Protein AF-A0A7S2YN02-F1 (afdb_monomer_lite)

Foldseek 3Di:
DQLCPDDFPSSDQWDWDWDADLLRDIDIDIDGVDDPQADFDKDKDDDPVGIDIDGAAQPDDDWDDDPVDTGHPGTGHRDPCVRCVVVVVVQVVQVVVCVVVVHDGPADLVNVVVVVLSVVQRRVCVVVVDHGDSVVQLCQWDAPDSVRIGGDDDDPPDDPPRPPPDDSCVVDDDDSVRSVVPDDRDDPCVVVPPPDD

pLDDT: mean 79.06, std 20.93, range [32.62, 98.25]

Structure (mmCIF, N/CA/C/O backbone):
data_AF-A0A7S2YN02-F1
#
_entry.id   AF-A0A7S2YN02-F1
#
loop_
_atom_site.group_PDB
_atom_site.id
_atom_site.type_symbol
_atom_site.label_atom_id
_atom_site.label_alt_id
_atom_site.label_comp_id
_atom_site.label_asym_id
_atom_site.label_entity_id
_atom_site.label_seq_id
_atom_site.pdbx_PDB_ins_code
_atom_site.Cartn_x
_atom_site.Cartn_y
_atom_site.Cartn_z
_atom_site.occupancy
_atom_site.B_iso_or_equiv
_atom_site.auth_seq_id
_atom_site.auth_comp_id
_atom_site.auth_asym_id
_atom_site.auth_atom_id
_atom_site.pdbx_PDB_model_num
ATOM 1 N N . LYS A 1 1 ? 9.484 -22.122 2.224 1.00 57.44 1 LYS A N 1
ATOM 2 C CA . LYS A 1 1 ? 9.029 -22.704 3.514 1.00 57.44 1 LYS A CA 1
ATOM 3 C C . LYS A 1 1 ? 7.512 -22.818 3.435 1.00 57.44 1 LYS A C 1
ATOM 5 O O . LYS A 1 1 ? 6.925 -21.919 2.855 1.00 57.44 1 LYS A O 1
ATOM 10 N N . SER A 1 2 ? 6.902 -23.905 3.916 1.00 73.88 2 SER A N 1
ATOM 11 C CA . SER A 1 2 ? 5.434 -24.010 3.929 1.00 73.88 2 SER A CA 1
ATOM 12 C C . SER A 1 2 ? 4.860 -22.977 4.900 1.00 73.88 2 SER A C 1
ATOM 14 O O . SER A 1 2 ? 5.340 -22.896 6.030 1.00 73.88 2 SER A O 1
ATOM 16 N N . ILE A 1 3 ? 3.877 -22.191 4.458 1.00 78.00 3 ILE A N 1
ATOM 17 C CA . ILE A 1 3 ? 3.197 -21.177 5.283 1.00 78.00 3 ILE A CA 1
ATOM 18 C C . ILE A 1 3 ? 2.190 -21.792 6.268 1.00 78.00 3 ILE A C 1
ATOM 20 O O . ILE A 1 3 ? 1.760 -21.135 7.207 1.00 78.00 3 ILE A O 1
ATOM 24 N N . ALA A 1 4 ? 1.861 -23.078 6.098 1.00 74.56 4 ALA A N 1
ATOM 25 C CA . ALA A 1 4 ? 0.823 -23.773 6.859 1.00 74.56 4 ALA A CA 1
ATOM 26 C C . ALA A 1 4 ? 1.107 -23.917 8.369 1.00 74.56 4 ALA A C 1
ATOM 28 O O . ALA A 1 4 ? 0.231 -24.355 9.106 1.00 74.56 4 ALA A O 1
ATOM 29 N N . GLY A 1 5 ? 2.325 -23.605 8.824 1.00 81.25 5 GLY A N 1
ATOM 30 C CA . GLY A 1 5 ? 2.717 -23.683 10.234 1.00 81.25 5 GLY A CA 1
ATOM 31 C C . GLY A 1 5 ? 2.678 -22.353 10.989 1.00 81.25 5 GLY A C 1
ATOM 32 O O . GLY A 1 5 ? 3.039 -22.342 12.162 1.00 81.25 5 GLY A O 1
ATOM 33 N N . PHE A 1 6 ? 2.313 -21.247 10.336 1.00 83.88 6 PHE A N 1
ATOM 34 C CA . PHE A 1 6 ? 2.219 -19.940 10.988 1.00 83.88 6 PHE A CA 1
ATOM 35 C C . PHE A 1 6 ? 0.826 -19.712 11.592 1.00 83.88 6 PHE A C 1
ATOM 37 O O . PHE A 1 6 ? -0.167 -20.277 11.135 1.00 83.88 6 PHE A O 1
ATOM 44 N N . GLU A 1 7 ? 0.763 -18.889 12.636 1.00 83.75 7 GLU A N 1
ATOM 45 C CA . GLU A 1 7 ? -0.481 -18.489 13.300 1.00 83.75 7 GLU A CA 1
ATOM 46 C C . GLU A 1 7 ? -0.948 -17.109 12.815 1.00 83.75 7 GLU A C 1
ATOM 48 O O . GLU A 1 7 ? -0.186 -16.361 12.202 1.00 83.75 7 GLU A O 1
ATOM 53 N N . GLY A 1 8 ? -2.212 -16.774 13.088 1.00 82.81 8 GLY A N 1
ATOM 54 C CA . GLY A 1 8 ? -2.791 -15.473 12.736 1.00 82.81 8 GLY A CA 1
ATOM 55 C C . GLY A 1 8 ? -2.735 -15.171 11.237 1.00 82.81 8 GLY A C 1
ATOM 56 O O . GLY A 1 8 ? -2.912 -16.066 10.402 1.00 82.81 8 GLY A O 1
ATOM 57 N N . SER A 1 9 ? -2.474 -13.909 10.907 1.00 83.31 9 SER A N 1
ATOM 58 C CA . SER A 1 9 ? -2.362 -13.399 9.539 1.00 83.31 9 SER A CA 1
ATOM 59 C C . SER A 1 9 ? -1.134 -13.915 8.778 1.00 83.31 9 SER A C 1
ATOM 61 O O . SER A 1 9 ? -1.140 -13.956 7.548 1.00 83.31 9 SER A O 1
ATOM 63 N N . GLU A 1 10 ? -0.095 -14.386 9.473 1.00 84.69 10 GLU A N 1
ATOM 64 C CA . GLU A 1 10 ? 1.152 -14.863 8.855 1.00 84.69 10 GLU A CA 1
ATOM 65 C C . GLU A 1 10 ? 0.983 -16.160 8.048 1.00 84.69 10 GLU A C 1
ATOM 67 O O . GLU A 1 10 ? 1.839 -16.509 7.232 1.00 84.69 10 GLU A O 1
ATOM 72 N N . LYS A 1 11 ? -0.130 -16.879 8.235 1.00 87.31 11 LYS A N 1
ATOM 73 C CA . LYS A 1 11 ? -0.446 -18.100 7.477 1.00 87.31 11 LYS A CA 1
ATOM 74 C C . LYS A 1 11 ? -0.949 -17.836 6.055 1.00 87.31 11 LYS A C 1
ATOM 76 O O . LYS A 1 11 ? -1.073 -18.787 5.284 1.00 87.31 11 LYS A O 1
ATOM 81 N N . TYR A 1 12 ? -1.266 -16.586 5.716 1.00 89.75 12 TYR A N 1
ATOM 82 C CA . TYR A 1 12 ? -1.751 -16.200 4.394 1.00 89.75 12 TYR A CA 1
ATOM 83 C C . TYR A 1 12 ? -0.593 -15.672 3.531 1.00 89.75 12 TYR A C 1
ATOM 85 O O . TYR A 1 12 ? 0.147 -14.765 3.925 1.00 89.75 12 TYR A O 1
ATOM 93 N N . ASP A 1 13 ? -0.432 -16.239 2.334 1.00 93.00 13 ASP A N 1
ATOM 94 C CA . ASP A 1 13 ? 0.470 -15.708 1.303 1.00 93.00 13 ASP A CA 1
ATOM 95 C C . ASP A 1 13 ? -0.231 -14.759 0.330 1.00 93.00 13 ASP A C 1
ATOM 97 O O . ASP A 1 13 ? 0.440 -13.989 -0.352 1.00 93.00 13 ASP A O 1
ATOM 101 N N . THR A 1 14 ? -1.559 -14.806 0.292 1.00 94.00 14 THR A N 1
ATOM 102 C CA . THR A 1 14 ? -2.412 -14.063 -0.625 1.00 94.00 14 THR A CA 1
ATOM 103 C C . THR A 1 14 ? -3.649 -13.623 0.141 1.00 94.00 14 THR A C 1
ATOM 105 O O . THR A 1 14 ? -4.240 -14.424 0.872 1.00 94.00 14 THR A O 1
ATOM 108 N N . ALA A 1 15 ? -4.036 -12.360 -0.001 1.00 94.69 15 ALA A N 1
ATOM 109 C CA . ALA A 1 15 ? -5.204 -11.815 0.670 1.00 94.69 15 ALA A CA 1
ATOM 110 C C . ALA A 1 15 ? -5.902 -10.766 -0.192 1.00 94.69 15 ALA A C 1
ATOM 112 O O . ALA A 1 15 ? -5.280 -10.040 -0.965 1.00 94.69 15 ALA A O 1
ATOM 113 N N . SER A 1 16 ? -7.213 -10.672 -0.001 1.00 96.44 16 SER A N 1
ATOM 114 C CA . SER A 1 16 ? -8.062 -9.670 -0.626 1.00 96.44 16 SER A CA 1
ATOM 115 C C . SER A 1 16 ? -8.845 -8.951 0.465 1.00 96.44 16 SER A C 1
ATOM 117 O O . SER A 1 16 ? -9.590 -9.583 1.215 1.00 96.44 16 SER A O 1
ATOM 119 N N . CYS A 1 17 ? -8.681 -7.637 0.555 1.00 96.25 17 CYS A N 1
ATOM 120 C CA . CYS A 1 17 ? -9.291 -6.802 1.581 1.00 96.25 17 CYS A CA 1
ATOM 121 C C . CYS A 1 17 ? -10.236 -5.794 0.934 1.00 96.25 17 CYS A C 1
ATOM 123 O O . CYS A 1 17 ? -9.824 -5.017 0.075 1.00 96.25 17 CYS A O 1
ATOM 125 N N . LEU A 1 18 ? -11.488 -5.775 1.390 1.00 97.19 18 LEU A N 1
ATOM 126 C CA . LEU A 1 18 ? -12.490 -4.803 0.969 1.00 97.19 18 LEU A CA 1
ATOM 127 C C . LEU A 1 18 ? -12.786 -3.848 2.127 1.00 97.19 18 LEU A C 1
ATOM 129 O O . LEU A 1 18 ? -13.181 -4.282 3.209 1.00 97.19 18 LEU A O 1
ATOM 133 N N . VAL A 1 19 ? -12.612 -2.551 1.897 1.00 95.00 19 VAL A N 1
ATOM 134 C CA . VAL A 1 19 ? -12.876 -1.489 2.874 1.00 95.00 19 VAL A CA 1
ATOM 135 C C . VAL A 1 19 ? -14.027 -0.636 2.365 1.00 95.00 19 VAL A C 1
ATOM 137 O O . VAL A 1 19 ? -14.011 -0.179 1.223 1.00 95.00 19 VAL A O 1
ATOM 140 N N . ARG A 1 20 ? -15.027 -0.403 3.218 1.00 90.88 20 ARG A N 1
ATOM 141 C CA . ARG A 1 20 ? -16.160 0.480 2.928 1.00 90.88 20 ARG A CA 1
ATOM 142 C C . ARG A 1 20 ? -16.042 1.735 3.783 1.00 90.88 20 ARG A C 1
ATOM 144 O O . ARG A 1 20 ? -16.052 1.649 5.008 1.00 90.88 20 ARG A O 1
ATOM 151 N N . TYR A 1 21 ? -15.956 2.881 3.127 1.00 86.44 21 TYR A N 1
ATOM 152 C CA . TYR A 1 21 ? -15.895 4.181 3.777 1.00 86.44 21 TYR A CA 1
ATOM 153 C C . TYR A 1 21 ? -17.300 4.722 4.071 1.00 86.44 21 TYR A C 1
ATOM 155 O O . TYR A 1 21 ? -18.285 4.278 3.463 1.00 86.44 21 TYR A O 1
ATOM 163 N N . PRO A 1 22 ? -17.416 5.684 5.003 1.00 78.62 22 PRO A N 1
ATOM 164 C CA . PRO A 1 22 ? -18.711 6.187 5.445 1.00 78.62 22 PRO A CA 1
ATOM 165 C C . PRO A 1 22 ? -19.558 6.892 4.373 1.00 78.62 22 PRO A C 1
ATOM 167 O O . PRO A 1 22 ? -20.785 6.816 4.400 1.00 78.62 22 PRO A O 1
ATOM 170 N N . ASP A 1 23 ? -18.915 7.497 3.379 1.00 77.62 23 ASP A N 1
ATOM 171 C CA . ASP A 1 23 ? -19.548 8.146 2.225 1.00 77.62 23 ASP A CA 1
ATOM 172 C C . ASP A 1 23 ? -19.982 7.161 1.120 1.00 77.62 23 ASP A C 1
ATOM 174 O O . ASP A 1 23 ? -20.565 7.560 0.110 1.00 77.62 23 ASP A O 1
ATOM 178 N N . GLY A 1 24 ? -19.739 5.862 1.315 1.00 80.19 24 GLY A N 1
ATOM 179 C CA . GLY A 1 24 ? -20.017 4.817 0.336 1.00 80.19 24 GLY A CA 1
ATOM 180 C C . GLY A 1 24 ? -18.868 4.544 -0.635 1.00 80.19 24 GLY A C 1
ATOM 181 O O . GLY A 1 24 ? -19.005 3.623 -1.447 1.00 80.19 24 GLY A O 1
ATOM 182 N N . LEU A 1 25 ? -17.741 5.263 -0.539 1.00 88.69 25 LEU A N 1
ATOM 183 C CA . LEU A 1 25 ? -16.514 4.896 -1.241 1.00 88.69 25 LEU A CA 1
ATOM 184 C C . LEU A 1 25 ? -16.096 3.482 -0.817 1.00 88.69 25 LEU A C 1
ATOM 186 O O . LEU A 1 25 ? -16.250 3.070 0.334 1.00 88.69 25 LEU A O 1
ATOM 190 N N . THR A 1 26 ? -15.583 2.712 -1.767 1.00 93.44 26 THR A N 1
ATOM 191 C CA . THR A 1 26 ? -15.080 1.363 -1.517 1.00 93.44 26 THR A CA 1
ATOM 192 C C . THR A 1 26 ? -13.651 1.277 -2.025 1.00 93.44 26 THR A C 1
ATOM 194 O O . THR A 1 26 ? -13.386 1.674 -3.156 1.00 93.44 26 THR A O 1
ATOM 197 N N . ALA A 1 27 ? -12.748 0.755 -1.199 1.00 96.12 27 ALA A N 1
ATOM 198 C CA . ALA A 1 27 ? -11.386 0.427 -1.598 1.00 96.12 27 ALA A CA 1
ATOM 199 C C . ALA A 1 27 ? -11.194 -1.087 -1.573 1.00 96.12 27 ALA A C 1
ATOM 201 O O . ALA A 1 27 ? -11.668 -1.769 -0.662 1.00 96.12 27 ALA A O 1
ATOM 202 N N . MET A 1 28 ? -10.489 -1.598 -2.576 1.00 97.38 28 MET A N 1
ATOM 203 C CA . MET A 1 28 ? -10.108 -2.998 -2.682 1.00 97.38 28 MET A CA 1
ATOM 204 C C . MET A 1 28 ? -8.589 -3.082 -2.715 1.00 97.38 28 MET A C 1
ATOM 206 O O . MET A 1 28 ? -7.943 -2.353 -3.466 1.00 97.38 28 MET A O 1
ATOM 210 N N . ILE A 1 29 ? -8.032 -3.973 -1.905 1.00 97.62 29 ILE A N 1
ATOM 211 C CA . ILE A 1 29 ? -6.599 -4.243 -1.852 1.00 97.62 29 ILE A CA 1
ATOM 212 C C . ILE A 1 29 ? -6.409 -5.733 -2.119 1.00 97.62 29 ILE A C 1
ATOM 214 O O . ILE A 1 29 ? -7.007 -6.564 -1.437 1.00 97.62 29 ILE A O 1
ATOM 218 N N . ASP A 1 30 ? -5.575 -6.059 -3.098 1.00 96.81 30 ASP A N 1
ATOM 219 C CA . ASP A 1 30 ? -5.092 -7.414 -3.356 1.00 96.81 30 ASP A CA 1
ATOM 220 C C . ASP A 1 30 ? -3.596 -7.443 -3.048 1.00 96.81 30 ASP A C 1
ATOM 222 O O . ASP A 1 30 ? -2.842 -6.575 -3.498 1.00 96.81 30 ASP A O 1
ATOM 226 N N . VAL A 1 31 ? -3.179 -8.402 -2.230 1.00 95.12 31 VAL A N 1
ATOM 227 C CA . VAL A 1 31 ? -1.777 -8.612 -1.889 1.00 95.12 31 VAL A CA 1
ATOM 228 C C . VAL A 1 31 ? -1.400 -10.062 -2.109 1.00 95.12 31 VAL A C 1
ATOM 230 O O . VAL A 1 31 ? -2.112 -10.983 -1.709 1.00 95.12 31 VAL A O 1
ATOM 233 N N . SER A 1 32 ? -0.208 -10.261 -2.665 1.00 94.94 32 SER A N 1
ATOM 234 C CA . SER A 1 32 ? 0.441 -11.563 -2.725 1.00 94.94 32 SER A CA 1
ATOM 235 C C . SER A 1 32 ? 1.907 -11.439 -2.333 1.00 94.94 32 SER A C 1
ATOM 237 O O . SER A 1 32 ? 2.615 -10.530 -2.769 1.00 94.94 32 SER A O 1
ATOM 239 N N . ARG A 1 33 ? 2.385 -12.378 -1.515 1.00 92.12 33 ARG A N 1
ATOM 240 C CA . ARG A 1 33 ? 3.790 -12.464 -1.094 1.00 92.12 33 ARG A CA 1
ATOM 241 C C . ARG A 1 33 ? 4.720 -12.893 -2.227 1.00 92.12 33 ARG A C 1
ATOM 243 O O . ARG A 1 33 ? 5.934 -12.757 -2.082 1.00 92.12 33 ARG A O 1
ATOM 250 N N . GLN A 1 34 ? 4.189 -13.434 -3.325 1.00 91.88 34 GLN A N 1
ATOM 251 C CA . GLN A 1 34 ? 4.991 -13.913 -4.443 1.00 91.88 34 GLN A CA 1
ATOM 252 C C . GLN A 1 34 ? 4.427 -13.435 -5.781 1.00 91.88 34 GLN A C 1
ATOM 254 O O . GLN A 1 34 ? 3.324 -13.790 -6.175 1.00 91.88 34 GLN A O 1
ATOM 259 N N . SER A 1 35 ? 5.264 -12.726 -6.533 1.00 93.88 35 SER A N 1
ATOM 260 C CA . SER A 1 35 ? 5.048 -12.426 -7.946 1.00 93.88 35 SER A CA 1
ATOM 261 C C . SER A 1 35 ? 6.184 -13.031 -8.764 1.00 93.88 35 SER A C 1
ATOM 263 O O . SER A 1 35 ? 7.356 -12.930 -8.398 1.00 93.88 35 SER A O 1
ATOM 265 N N . SER A 1 36 ? 5.852 -13.688 -9.877 1.00 94.81 36 SER A N 1
ATOM 266 C CA . SER A 1 36 ? 6.840 -14.339 -10.747 1.00 94.81 36 SER A CA 1
ATOM 267 C C . SER A 1 36 ? 7.578 -13.371 -11.675 1.00 94.81 36 SER A C 1
ATOM 269 O O . SER A 1 36 ? 8.430 -13.811 -12.443 1.00 94.81 36 SER A O 1
ATOM 271 N N . PHE A 1 37 ? 7.220 -12.087 -11.657 1.00 93.38 37 PHE A N 1
ATOM 272 C CA . PHE A 1 37 ? 7.696 -11.085 -12.611 1.00 93.38 37 PHE A CA 1
ATOM 273 C C . PHE A 1 37 ? 8.206 -9.803 -11.933 1.00 93.38 37 PHE A C 1
ATOM 275 O O . PHE A 1 37 ? 8.274 -8.768 -12.577 1.00 93.38 37 PHE A O 1
ATOM 282 N N . GLY A 1 38 ? 8.568 -9.854 -10.649 1.00 94.62 38 GLY A N 1
ATOM 283 C CA . GLY A 1 38 ? 9.025 -8.683 -9.886 1.00 94.62 38 GLY A CA 1
ATOM 284 C C . GLY A 1 38 ? 7.905 -8.026 -9.076 1.00 94.62 38 GLY A C 1
ATOM 285 O O . GLY A 1 38 ? 6.845 -8.620 -8.879 1.00 94.62 38 GLY A O 1
ATOM 286 N N . TYR A 1 39 ? 8.139 -6.818 -8.563 1.00 95.94 39 TYR A N 1
ATOM 287 C CA . TYR A 1 39 ? 7.138 -6.095 -7.776 1.00 95.94 39 TYR A CA 1
ATOM 288 C C . TYR A 1 39 ? 5.931 -5.724 -8.644 1.00 95.94 39 TYR A C 1
ATOM 290 O O . TYR A 1 39 ? 6.085 -5.014 -9.635 1.00 95.94 39 TYR A O 1
ATOM 298 N N . ASP A 1 40 ? 4.740 -6.175 -8.235 1.00 96.75 40 ASP A N 1
ATOM 299 C CA . ASP A 1 40 ? 3.462 -5.723 -8.789 1.00 96.75 40 ASP A CA 1
ATOM 300 C C . ASP A 1 40 ? 2.804 -4.740 -7.814 1.00 96.75 40 ASP A C 1
ATOM 302 O O . ASP A 1 40 ? 2.351 -5.121 -6.736 1.00 96.75 40 ASP A O 1
ATOM 306 N N . GLN A 1 41 ? 2.838 -3.456 -8.154 1.00 96.38 41 GLN A N 1
ATOM 307 C CA . GLN A 1 41 ? 2.372 -2.344 -7.333 1.00 96.38 41 GLN A CA 1
ATOM 308 C C . GLN A 1 41 ? 1.664 -1.339 -8.220 1.00 96.38 41 GLN A C 1
ATOM 310 O O . GLN A 1 41 ? 2.269 -0.416 -8.767 1.00 96.38 41 GLN A O 1
ATOM 315 N N . ARG A 1 42 ? 0.361 -1.544 -8.344 1.00 97.25 42 ARG A N 1
ATOM 316 C CA . ARG A 1 42 ? -0.530 -0.718 -9.145 1.00 97.25 42 ARG A CA 1
ATOM 317 C C . ARG A 1 42 ? -1.596 -0.132 -8.242 1.00 97.25 42 ARG A C 1
ATOM 319 O O . ARG A 1 42 ? -1.984 -0.747 -7.251 1.00 97.25 42 ARG A O 1
ATOM 326 N N . ALA A 1 43 ? -2.064 1.052 -8.593 1.00 97.44 43 ALA A N 1
ATOM 327 C CA . ALA A 1 43 ? -3.181 1.688 -7.921 1.00 97.44 43 ALA A CA 1
ATOM 328 C C . ALA A 1 43 ? -4.093 2.317 -8.965 1.00 97.44 43 ALA A C 1
ATOM 330 O O . ALA A 1 43 ? -3.623 2.829 -9.980 1.00 97.44 43 ALA A O 1
ATOM 331 N N . GLU A 1 44 ? -5.391 2.305 -8.700 1.00 97.88 44 GLU A N 1
ATOM 332 C CA . GLU A 1 44 ? -6.375 3.008 -9.509 1.00 97.88 44 GLU A CA 1
ATOM 333 C C . GLU A 1 44 ? -7.407 3.684 -8.614 1.00 97.88 44 GLU A C 1
ATOM 335 O O . GLU A 1 44 ? -7.746 3.192 -7.538 1.00 97.88 44 GLU A O 1
ATOM 340 N N . VAL A 1 45 ? -7.895 4.837 -9.062 1.00 97.62 45 VAL A N 1
ATOM 341 C CA . VAL A 1 45 ? -8.985 5.562 -8.415 1.00 97.62 45 VAL A CA 1
ATOM 342 C C . VAL A 1 45 ? -9.972 5.969 -9.495 1.00 97.62 45 VAL A C 1
ATOM 344 O O . VAL A 1 45 ? -9.639 6.733 -10.404 1.00 97.62 45 VAL A O 1
ATOM 347 N N . LEU A 1 46 ? -11.193 5.455 -9.382 1.00 97.19 46 LEU A N 1
ATOM 348 C CA . LEU A 1 46 ? -12.319 5.812 -10.234 1.00 97.19 46 LEU A CA 1
ATOM 349 C C . LEU A 1 46 ? -13.172 6.876 -9.536 1.00 97.19 46 LEU A C 1
ATOM 351 O O . LEU A 1 46 ? -13.667 6.660 -8.432 1.00 97.19 46 LEU A O 1
ATOM 355 N N . GLY A 1 47 ? -13.362 8.010 -10.202 1.00 94.25 47 GLY A N 1
ATOM 356 C CA . GLY A 1 47 ? -14.245 9.092 -9.777 1.00 94.25 47 GLY A CA 1
ATOM 357 C C . GLY A 1 47 ? -15.401 9.312 -10.753 1.00 94.25 47 GLY A C 1
ATOM 358 O O . GLY A 1 47 ? -15.533 8.642 -11.775 1.00 94.25 47 GLY A O 1
ATOM 359 N N . THR A 1 48 ? -16.245 10.299 -10.457 1.00 94.50 48 THR A N 1
ATOM 360 C CA . THR A 1 48 ? -17.413 10.644 -11.289 1.00 94.50 48 THR A CA 1
ATOM 361 C C . THR A 1 48 ? -17.050 11.268 -12.636 1.00 94.50 48 THR A C 1
ATOM 363 O O . THR A 1 48 ? -17.861 11.242 -13.556 1.00 94.50 48 THR A O 1
ATOM 366 N N . GLU A 1 49 ? -15.850 11.838 -12.755 1.00 96.50 49 GLU A N 1
ATOM 367 C CA . GLU A 1 49 ? -15.390 12.564 -13.948 1.00 96.50 49 GLU A CA 1
ATOM 368 C C . GLU A 1 49 ? -14.277 11.834 -14.713 1.00 96.50 49 GLU A C 1
ATOM 370 O O . GLU A 1 49 ? -13.847 12.288 -15.772 1.00 96.50 49 GLU A O 1
ATOM 375 N N . GLY A 1 50 ? -13.801 10.698 -14.203 1.00 96.00 50 GLY A N 1
ATOM 376 C CA . GLY A 1 50 ? -12.716 9.958 -14.830 1.00 96.00 50 GLY A CA 1
ATOM 377 C C . GLY A 1 50 ? -12.017 9.002 -13.879 1.00 96.00 50 GLY A C 1
ATOM 378 O O . GLY A 1 50 ? -12.493 8.721 -12.782 1.00 96.00 50 GLY A O 1
ATOM 379 N N . MET A 1 51 ? -10.870 8.500 -14.323 1.00 97.81 51 MET A N 1
ATOM 380 C CA . MET A 1 51 ? -10.064 7.526 -13.598 1.00 97.81 51 MET A CA 1
ATOM 381 C C . MET A 1 51 ? -8.586 7.884 -13.723 1.00 97.81 51 MET A C 1
ATOM 383 O O . MET A 1 51 ? -8.133 8.279 -14.799 1.00 97.81 51 MET A O 1
ATOM 387 N N . ILE A 1 52 ? -7.840 7.700 -12.638 1.00 98.00 52 ILE A N 1
ATOM 388 C CA . ILE A 1 52 ? -6.376 7.701 -12.637 1.00 98.00 52 ILE A CA 1
ATOM 389 C C . ILE A 1 52 ? -5.882 6.302 -12.285 1.00 98.00 52 ILE A C 1
ATOM 391 O O . ILE A 1 52 ? -6.483 5.625 -11.454 1.00 98.00 52 ILE A O 1
ATOM 395 N N . GLN A 1 53 ? -4.794 5.877 -12.921 1.00 97.88 53 GLN A N 1
ATOM 396 C CA . GLN A 1 53 ? -4.119 4.622 -12.611 1.00 97.88 53 GLN A CA 1
ATOM 397 C C . GLN A 1 53 ? -2.603 4.791 -12.693 1.00 97.88 53 GLN A C 1
ATOM 399 O O . GLN A 1 53 ? -2.103 5.582 -13.498 1.00 97.88 53 GLN A O 1
ATOM 404 N N . THR A 1 54 ? -1.882 4.026 -11.883 1.00 97.25 54 THR A N 1
ATOM 405 C CA . THR A 1 54 ? -0.425 3.902 -11.924 1.00 97.25 54 THR A CA 1
ATOM 406 C C . THR A 1 54 ? -0.039 2.467 -12.264 1.00 97.25 54 THR A C 1
ATOM 408 O O . THR A 1 54 ? -0.630 1.510 -11.765 1.00 97.25 54 THR A O 1
ATOM 411 N N . ASP A 1 55 ? 0.951 2.328 -13.145 1.00 96.38 55 ASP A N 1
ATOM 412 C CA . ASP A 1 55 ? 1.521 1.038 -13.534 1.00 96.38 55 ASP A CA 1
ATOM 413 C C . ASP A 1 55 ? 2.847 0.792 -12.791 1.00 96.38 55 ASP A C 1
ATOM 415 O O . ASP A 1 55 ? 3.391 1.674 -12.120 1.00 96.38 55 ASP A O 1
ATOM 419 N N . ASN A 1 56 ? 3.379 -0.415 -12.937 1.00 96.12 56 ASN A N 1
ATOM 420 C CA . ASN A 1 56 ? 4.679 -0.813 -12.429 1.00 96.12 56 ASN A CA 1
ATOM 421 C C . ASN A 1 56 ? 5.822 0.034 -13.005 1.00 96.12 56 ASN A C 1
ATOM 423 O O . ASN A 1 56 ? 5.763 0.540 -14.127 1.00 96.12 56 ASN A O 1
ATOM 427 N N . VAL A 1 57 ? 6.910 0.130 -12.239 1.00 94.62 57 VAL A N 1
ATOM 428 C CA . VAL A 1 57 ? 8.130 0.832 -12.654 1.00 94.62 57 VAL A CA 1
ATOM 429 C C . VAL A 1 57 ? 9.134 -0.169 -13.223 1.00 94.62 57 VAL A C 1
ATOM 431 O O . VAL A 1 57 ? 9.440 -1.186 -12.594 1.00 94.62 57 VAL A O 1
ATOM 434 N N . TYR A 1 58 ? 9.663 0.146 -14.404 1.00 95.62 58 TYR A N 1
ATOM 435 C CA . TYR A 1 58 ? 10.598 -0.693 -15.150 1.00 95.62 58 TYR A CA 1
ATOM 436 C C . TYR A 1 58 ? 12.006 -0.076 -15.161 1.00 95.62 58 TYR A C 1
ATOM 438 O O . TYR A 1 58 ? 12.126 1.152 -15.156 1.00 95.62 58 TYR A O 1
ATOM 446 N N . PRO A 1 59 ? 13.077 -0.890 -15.247 1.00 94.75 59 PRO A N 1
ATOM 447 C CA . PRO A 1 59 ? 14.456 -0.394 -15.298 1.00 94.75 59 PRO A CA 1
ATOM 448 C C . PRO A 1 59 ? 14.761 0.544 -16.473 1.00 94.75 59 PRO A C 1
ATOM 450 O O . PRO A 1 59 ? 15.675 1.363 -16.396 1.00 94.75 59 PRO A O 1
ATOM 453 N N . ASN A 1 60 ? 14.034 0.407 -17.582 1.00 94.69 60 ASN A N 1
ATOM 454 C CA . ASN A 1 60 ? 14.153 1.256 -18.761 1.00 94.69 60 ASN A CA 1
ATOM 455 C C . ASN A 1 60 ? 12.854 1.237 -19.584 1.00 94.69 60 ASN A C 1
ATOM 457 O O . ASN A 1 60 ? 11.898 0.532 -19.269 1.00 94.69 60 ASN A O 1
ATOM 461 N N . THR A 1 61 ? 12.839 2.017 -20.663 1.00 96.69 61 THR A N 1
ATOM 462 C CA . THR A 1 61 ? 11.695 2.174 -21.573 1.00 96.69 61 THR A CA 1
ATOM 463 C C . THR A 1 61 ? 11.805 1.327 -22.847 1.00 96.69 61 THR A C 1
ATOM 465 O O . THR A 1 61 ? 11.034 1.528 -23.790 1.00 96.69 61 THR A O 1
ATOM 468 N N . ALA A 1 62 ? 12.766 0.400 -22.927 1.00 97.75 62 ALA A N 1
ATOM 469 C CA . ALA A 1 62 ? 12.982 -0.406 -24.119 1.00 97.75 62 ALA A CA 1
ATOM 470 C C . ALA A 1 62 ? 11.827 -1.391 -24.347 1.00 97.75 62 ALA A C 1
ATOM 472 O O . ALA A 1 62 ? 11.221 -1.939 -23.424 1.00 97.75 62 ALA A O 1
ATOM 473 N N . ARG A 1 63 ? 11.527 -1.627 -25.624 1.00 98.00 63 ARG A N 1
ATOM 474 C CA . ARG A 1 63 ? 10.408 -2.453 -26.083 1.00 98.00 63 ARG A CA 1
ATOM 475 C C . ARG A 1 63 ? 10.905 -3.450 -27.121 1.00 98.00 63 ARG A C 1
ATOM 477 O O . ARG A 1 63 ? 11.712 -3.098 -27.981 1.00 98.00 63 ARG A O 1
ATOM 484 N N . ILE A 1 64 ? 10.398 -4.677 -27.073 1.00 97.88 64 ILE A N 1
ATOM 485 C CA . ILE A 1 64 ? 10.698 -5.719 -28.065 1.00 97.88 64 ILE A CA 1
ATOM 486 C C . ILE A 1 64 ? 9.465 -5.915 -28.946 1.00 97.88 64 ILE A C 1
ATOM 488 O O . ILE A 1 64 ? 8.371 -6.091 -28.422 1.00 97.88 64 ILE A O 1
ATOM 492 N N . PHE A 1 65 ? 9.657 -5.928 -30.270 1.00 97.94 65 PHE A N 1
ATOM 493 C CA . PHE A 1 65 ? 8.612 -6.180 -31.269 1.00 97.94 65 PHE A CA 1
ATOM 494 C C . PHE A 1 65 ? 9.032 -7.341 -32.179 1.00 97.94 65 PHE A C 1
ATOM 496 O O . PHE A 1 65 ? 9.926 -7.206 -33.015 1.00 97.94 65 PHE A O 1
ATOM 503 N N . LYS A 1 66 ? 8.411 -8.506 -31.997 1.00 97.62 66 LYS A N 1
ATOM 504 C CA . LYS A 1 66 ? 8.612 -9.737 -32.778 1.00 97.62 66 LYS A CA 1
ATOM 505 C C . LYS A 1 66 ? 7.246 -10.374 -33.059 1.00 97.62 66 LYS A C 1
ATOM 507 O O . LYS A 1 66 ? 6.332 -10.187 -32.260 1.00 97.62 66 LYS A O 1
ATOM 512 N N . PRO A 1 67 ? 7.096 -11.205 -34.108 1.00 97.81 67 PRO A N 1
ATOM 513 C CA . PRO A 1 67 ? 5.843 -11.928 -34.349 1.00 97.81 67 PRO A CA 1
ATOM 514 C C . PRO A 1 67 ? 5.339 -12.734 -33.139 1.00 97.81 67 PRO A C 1
ATOM 516 O O . PRO A 1 67 ? 4.140 -12.910 -32.977 1.00 97.81 67 PRO A O 1
ATOM 519 N N . SER A 1 68 ? 6.249 -13.202 -32.278 1.00 97.62 68 SER A N 1
ATOM 520 C CA . SER A 1 68 ? 5.937 -13.983 -31.076 1.00 97.62 68 SER A CA 1
ATOM 521 C C . SER A 1 68 ? 5.789 -13.159 -29.792 1.00 97.62 68 SER A C 1
ATOM 523 O O . SER A 1 68 ? 5.428 -13.727 -28.766 1.00 97.62 68 SER A O 1
ATOM 525 N N . TYR A 1 69 ? 6.148 -11.870 -29.793 1.00 96.88 69 TYR A N 1
ATOM 526 C CA . TYR A 1 69 ? 6.195 -11.061 -28.573 1.00 96.88 69 TYR A CA 1
ATOM 527 C C . TYR A 1 69 ? 6.170 -9.561 -28.871 1.00 96.88 69 TYR A C 1
ATOM 529 O O . TYR A 1 69 ? 6.960 -9.070 -29.676 1.00 96.88 69 TYR A O 1
ATOM 537 N N . THR A 1 70 ? 5.318 -8.820 -28.165 1.00 96.81 70 THR A N 1
ATOM 538 C CA . THR A 1 70 ? 5.358 -7.354 -28.119 1.00 96.81 70 THR A CA 1
ATOM 539 C C . THR A 1 70 ? 5.181 -6.888 -26.677 1.00 96.81 70 THR A C 1
ATOM 541 O O . THR A 1 70 ? 4.159 -7.193 -26.071 1.00 96.81 70 THR A O 1
ATOM 544 N N . GLY A 1 71 ? 6.153 -6.158 -26.123 1.00 96.06 71 GLY A N 1
ATOM 545 C CA . GLY A 1 71 ? 6.115 -5.736 -24.717 1.00 96.06 71 GLY A CA 1
ATOM 546 C C . GLY A 1 71 ? 7.390 -5.044 -24.232 1.00 96.06 71 GLY A C 1
ATOM 547 O O . GLY A 1 71 ? 8.263 -4.710 -25.039 1.00 96.06 71 GLY A O 1
ATOM 548 N N . ASN A 1 72 ? 7.465 -4.801 -22.920 1.00 96.06 72 ASN A N 1
ATOM 549 C CA . ASN A 1 72 ? 8.647 -4.239 -22.258 1.00 96.06 72 ASN A CA 1
ATOM 550 C C . ASN A 1 72 ? 9.822 -5.217 -22.356 1.00 96.06 72 ASN A C 1
ATOM 552 O O . ASN A 1 72 ? 9.636 -6.428 -22.276 1.00 96.06 72 ASN A O 1
ATOM 556 N N . ALA A 1 73 ? 11.028 -4.700 -22.584 1.00 95.12 73 ALA A N 1
ATOM 557 C CA . ALA A 1 73 ? 12.212 -5.546 -22.710 1.00 95.12 73 ALA A CA 1
ATOM 558 C C . ALA A 1 73 ? 12.581 -6.228 -21.385 1.00 95.12 73 ALA A C 1
ATOM 560 O O . ALA A 1 73 ? 13.038 -7.369 -21.401 1.00 95.12 73 ALA A O 1
ATOM 561 N N . ASP A 1 74 ? 12.328 -5.541 -20.270 1.00 95.31 74 ASP A N 1
ATOM 562 C CA . ASP A 1 74 ? 12.582 -6.017 -18.916 1.00 95.31 74 ASP A CA 1
ATOM 563 C C . ASP A 1 74 ? 11.288 -6.185 -18.118 1.00 95.31 74 ASP A C 1
ATOM 565 O O . ASP A 1 74 ? 10.245 -5.595 -18.422 1.00 95.31 74 ASP A O 1
ATOM 569 N N . MET A 1 75 ? 11.384 -6.997 -17.068 1.00 96.19 75 MET A N 1
ATOM 570 C CA . MET A 1 75 ? 10.374 -7.082 -16.018 1.00 96.19 75 MET A CA 1
ATOM 571 C C . MET A 1 75 ? 10.403 -5.818 -15.135 1.00 96.19 75 MET A C 1
ATOM 573 O O . MET A 1 75 ? 11.406 -5.094 -15.135 1.00 96.19 75 MET A O 1
ATOM 577 N N . PRO A 1 76 ? 9.324 -5.534 -14.382 1.00 96.44 76 PRO A N 1
ATOM 578 C CA . PRO A 1 76 ? 9.363 -4.575 -13.283 1.00 96.44 76 PRO A CA 1
ATOM 579 C C . PRO A 1 76 ? 10.551 -4.802 -12.346 1.00 96.44 76 PRO A C 1
ATOM 581 O O . PRO A 1 76 ? 11.086 -5.910 -12.257 1.00 96.44 7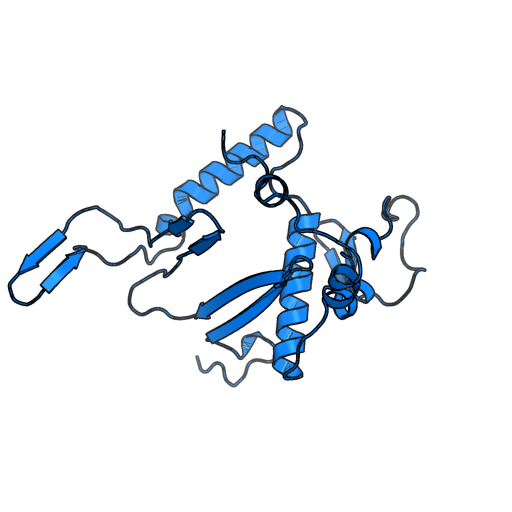6 PRO A O 1
ATOM 584 N N . PHE A 1 77 ? 10.938 -3.762 -11.604 1.00 95.00 77 PHE A N 1
ATOM 585 C CA . PHE A 1 77 ? 11.949 -3.919 -10.558 1.00 95.00 77 PHE A CA 1
ATOM 586 C C . PHE A 1 77 ? 11.588 -5.068 -9.605 1.00 95.00 77 PHE A C 1
ATOM 588 O O . PHE A 1 77 ? 10.438 -5.212 -9.199 1.00 95.00 77 PHE A O 1
ATOM 595 N N . ASP A 1 78 ? 12.582 -5.861 -9.219 1.00 92.31 78 ASP A N 1
ATOM 596 C CA . ASP A 1 78 ? 12.459 -7.028 -8.336 1.00 92.31 78 ASP A CA 1
ATOM 597 C C . ASP A 1 78 ? 13.251 -6.869 -7.024 1.00 92.31 78 ASP A C 1
ATOM 599 O O . ASP A 1 78 ? 13.085 -7.646 -6.084 1.00 92.31 78 ASP A O 1
ATOM 603 N N . PHE A 1 79 ? 14.069 -5.816 -6.918 1.00 92.50 79 PHE A N 1
ATOM 604 C CA . PHE A 1 79 ? 14.836 -5.479 -5.726 1.00 92.50 79 PHE A CA 1
ATOM 605 C C . PHE A 1 79 ? 14.306 -4.211 -5.050 1.00 92.50 79 PHE A C 1
ATOM 607 O O . PHE A 1 79 ? 14.146 -3.169 -5.689 1.00 92.50 79 PHE A O 1
ATOM 614 N N . PHE A 1 80 ? 14.053 -4.293 -3.736 1.00 89.88 80 PHE A N 1
ATOM 615 C CA . PHE A 1 80 ? 13.358 -3.240 -2.986 1.00 89.88 80 PHE A CA 1
ATOM 616 C C . PHE A 1 80 ? 14.079 -1.891 -3.085 1.00 89.88 80 PHE A C 1
ATOM 618 O O . PHE A 1 80 ? 13.437 -0.866 -3.282 1.00 89.88 80 PHE A O 1
ATOM 625 N N . LEU A 1 81 ? 15.415 -1.883 -3.011 1.00 90.88 81 LEU A N 1
ATOM 626 C CA . LEU A 1 81 ? 16.168 -0.635 -3.037 1.00 90.88 81 LEU A CA 1
ATOM 627 C C . LEU A 1 81 ? 16.081 0.035 -4.408 1.00 90.88 81 LEU A C 1
ATOM 629 O O . LEU A 1 81 ? 15.932 1.246 -4.471 1.00 90.88 81 LEU A O 1
ATOM 633 N N . SER A 1 82 ? 16.127 -0.738 -5.496 1.00 91.12 82 SER A N 1
ATOM 634 C CA . SER A 1 82 ? 15.950 -0.207 -6.852 1.00 91.12 82 SER A CA 1
ATOM 635 C C . SER A 1 82 ? 14.535 0.326 -7.058 1.00 91.12 82 SER A C 1
ATOM 637 O O . SER A 1 82 ? 14.358 1.388 -7.645 1.00 91.12 82 SER A O 1
ATOM 639 N N . ARG A 1 83 ? 13.531 -0.376 -6.521 1.00 94.81 83 ARG A N 1
ATOM 640 C CA . ARG A 1 83 ? 12.123 0.017 -6.624 1.00 94.81 83 ARG A CA 1
ATOM 641 C C . ARG A 1 83 ? 11.782 1.270 -5.811 1.00 94.81 83 ARG A C 1
ATOM 643 O O . ARG A 1 83 ? 10.965 2.067 -6.269 1.00 94.81 83 ARG A O 1
ATOM 650 N N . TYR A 1 84 ? 12.360 1.423 -4.622 1.00 95.62 84 TYR A N 1
ATOM 651 C CA . TYR A 1 84 ? 11.980 2.447 -3.641 1.00 95.62 84 TYR A CA 1
ATOM 652 C C . TYR A 1 84 ? 13.033 3.533 -3.415 1.00 95.62 84 TYR A C 1
ATOM 654 O O . TYR A 1 84 ? 12.857 4.354 -2.520 1.00 95.62 84 TYR A O 1
ATOM 662 N N . ASN A 1 85 ? 14.115 3.566 -4.200 1.00 94.50 85 ASN A N 1
ATOM 663 C CA . ASN A 1 85 ? 15.196 4.536 -4.011 1.00 94.50 85 ASN A CA 1
ATOM 664 C C . ASN A 1 85 ? 14.674 5.977 -3.924 1.00 94.50 85 ASN A C 1
ATOM 666 O O . ASN A 1 85 ? 14.951 6.670 -2.951 1.00 94.50 85 ASN A O 1
ATOM 670 N N . GLU A 1 86 ? 13.877 6.387 -4.912 1.00 95.56 86 GLU A N 1
ATOM 671 C CA . GLU A 1 86 ? 13.306 7.731 -4.967 1.00 95.56 86 GLU A CA 1
ATOM 672 C C . GLU A 1 86 ? 12.363 7.991 -3.788 1.00 95.56 86 GLU A C 1
ATOM 674 O O . GLU A 1 86 ? 12.494 9.011 -3.124 1.00 95.56 86 GLU A O 1
ATOM 679 N N . ALA A 1 87 ? 11.491 7.032 -3.457 1.00 95.44 87 ALA A N 1
ATOM 680 C CA . ALA A 1 87 ? 10.560 7.159 -2.337 1.00 95.44 87 ALA A CA 1
ATOM 681 C C . ALA A 1 87 ? 11.287 7.407 -1.003 1.00 95.44 87 ALA A C 1
ATOM 683 O O . ALA A 1 87 ? 10.930 8.337 -0.285 1.00 95.44 87 ALA A O 1
ATOM 684 N N . TYR A 1 88 ? 12.345 6.642 -0.704 1.00 96.19 88 TYR A N 1
ATOM 685 C CA . TYR A 1 88 ? 13.134 6.828 0.520 1.00 96.19 88 TYR A CA 1
ATOM 686 C C . TYR A 1 88 ? 13.868 8.169 0.557 1.00 96.19 88 TYR A C 1
ATOM 688 O O . TYR A 1 88 ? 13.951 8.800 1.612 1.00 96.19 88 TYR A O 1
ATOM 696 N N . VAL A 1 89 ? 14.408 8.612 -0.583 1.00 97.44 89 VAL A N 1
ATOM 697 C CA . VAL A 1 89 ? 15.055 9.926 -0.696 1.00 97.44 89 VAL A CA 1
ATOM 698 C C . VAL A 1 89 ? 14.035 11.032 -0.428 1.00 97.44 89 VAL A C 1
ATOM 700 O O . VAL A 1 89 ? 14.287 11.895 0.411 1.00 97.44 89 VAL A O 1
ATOM 703 N N . THR A 1 90 ? 12.875 10.985 -1.082 1.00 97.12 90 THR A N 1
ATOM 704 C CA . THR A 1 90 ? 11.810 11.983 -0.927 1.00 97.12 90 THR A CA 1
ATOM 705 C C . THR A 1 90 ? 11.256 12.021 0.495 1.00 97.12 90 THR A C 1
ATOM 707 O O . THR A 1 90 ? 11.141 13.103 1.064 1.00 97.12 90 THR A O 1
ATOM 710 N N . GLU A 1 91 ? 10.963 10.867 1.097 1.00 97.31 91 GLU A N 1
ATOM 711 C CA . GLU A 1 91 ? 10.473 10.772 2.479 1.00 97.31 91 GLU A CA 1
ATOM 712 C C . GLU A 1 91 ? 11.478 11.371 3.473 1.00 97.31 91 GLU A C 1
ATOM 714 O O . GLU A 1 91 ? 11.115 12.174 4.333 1.00 97.31 91 GLU A O 1
ATOM 719 N N . THR A 1 92 ? 12.761 11.032 3.316 1.00 97.12 92 THR A N 1
ATOM 720 C CA . THR A 1 92 ? 13.827 11.506 4.208 1.00 97.12 92 THR A CA 1
ATOM 721 C C . THR A 1 92 ? 14.037 13.014 4.081 1.00 97.12 92 THR A C 1
ATOM 723 O O . THR A 1 92 ? 14.230 13.695 5.089 1.00 97.12 92 THR A O 1
ATOM 726 N N . ILE A 1 93 ? 13.989 13.555 2.859 1.00 97.88 93 ILE A N 1
ATOM 727 C CA . ILE A 1 93 ? 14.052 15.003 2.626 1.00 97.88 93 ILE A CA 1
ATOM 728 C C . ILE A 1 93 ? 12.870 15.689 3.310 1.00 97.88 93 ILE A C 1
ATOM 730 O O . ILE A 1 93 ? 13.094 16.610 4.091 1.00 97.88 93 ILE A O 1
ATOM 734 N N . ALA A 1 94 ? 11.645 15.207 3.087 1.00 96.94 94 ALA A N 1
ATOM 735 C CA . ALA A 1 94 ? 10.445 15.800 3.669 1.00 96.94 94 ALA A CA 1
ATOM 736 C C . ALA A 1 94 ? 10.489 15.800 5.205 1.00 96.94 94 ALA A C 1
ATOM 738 O O . ALA A 1 94 ? 10.174 16.804 5.838 1.00 96.94 94 ALA A O 1
ATOM 739 N N . PHE A 1 95 ? 10.957 14.709 5.816 1.00 96.75 95 PHE A N 1
ATOM 740 C CA . PHE A 1 95 ? 11.150 14.641 7.263 1.00 96.75 95 PHE A CA 1
ATOM 741 C C . PHE A 1 95 ? 12.170 15.675 7.766 1.00 96.75 95 PHE A C 1
ATOM 743 O O . PHE A 1 95 ? 11.892 16.417 8.710 1.00 96.75 95 PHE A O 1
ATOM 750 N N . CYS A 1 96 ? 13.338 15.766 7.123 1.00 97.88 96 CYS A N 1
ATOM 751 C CA . CYS A 1 96 ? 14.358 16.758 7.467 1.00 97.88 96 CYS A CA 1
ATOM 752 C C . CYS A 1 96 ? 13.846 18.198 7.304 1.00 97.88 96 CYS A C 1
ATOM 754 O O . CYS A 1 96 ? 14.131 19.047 8.148 1.00 97.88 96 CYS A O 1
ATOM 756 N N . GLU A 1 97 ? 13.078 18.482 6.253 1.00 97.94 97 GLU A N 1
ATOM 757 C CA . GLU A 1 97 ? 12.466 19.793 6.026 1.00 97.94 97 GLU A CA 1
ATOM 758 C C . GLU A 1 97 ? 11.450 20.149 7.114 1.00 97.94 97 GLU A C 1
ATOM 760 O O . GLU A 1 97 ? 11.467 21.281 7.607 1.00 97.94 97 GLU A O 1
ATOM 765 N N . SER A 1 98 ? 10.615 19.196 7.537 1.00 97.31 98 SER A N 1
ATOM 766 C CA . SER A 1 98 ? 9.679 19.397 8.647 1.00 97.31 98 SER A CA 1
ATOM 767 C C . SER A 1 98 ? 10.403 19.747 9.947 1.00 97.31 98 SER A C 1
ATOM 769 O O . SER A 1 98 ? 9.992 20.680 10.636 1.00 97.31 98 SER A O 1
ATOM 771 N N . LEU A 1 99 ? 11.521 19.072 10.243 1.00 96.75 99 LEU A N 1
ATOM 772 C CA . LEU A 1 99 ? 12.347 19.356 11.423 1.00 96.75 99 LEU A CA 1
ATOM 773 C C . LEU A 1 99 ? 13.004 20.739 11.373 1.00 96.75 99 LEU A C 1
ATOM 775 O O . LEU A 1 99 ? 13.012 21.453 12.372 1.00 96.75 99 LEU A O 1
ATOM 779 N N . VAL A 1 100 ? 13.584 21.114 10.230 1.00 98.25 100 VAL A N 1
ATOM 780 C CA . VAL A 1 100 ? 14.298 22.393 10.075 1.00 98.25 100 VAL A CA 1
ATOM 781 C C . VAL A 1 100 ? 13.344 23.580 10.170 1.00 98.25 100 VAL A C 1
ATOM 783 O O . VAL A 1 100 ? 13.707 24.612 10.732 1.00 98.25 100 VAL A O 1
ATOM 786 N N . ASN A 1 101 ? 12.142 23.440 9.614 1.00 97.62 101 ASN A N 1
ATOM 787 C CA . ASN A 1 101 ? 11.183 24.536 9.501 1.00 97.62 101 ASN A CA 1
ATOM 788 C C . ASN A 1 101 ? 10.127 24.558 10.614 1.00 97.62 101 ASN A C 1
ATOM 790 O O . ASN A 1 101 ? 9.273 25.440 10.588 1.00 97.62 101 ASN A O 1
ATOM 794 N N . ASP A 1 102 ? 10.166 23.609 11.556 1.00 94.94 102 ASP A N 1
ATOM 795 C CA . ASP A 1 102 ? 9.147 23.435 12.601 1.00 94.94 102 ASP A CA 1
ATOM 796 C C . ASP A 1 102 ? 7.724 23.362 12.011 1.00 94.94 102 ASP A C 1
ATOM 798 O O . ASP A 1 102 ? 6.807 24.099 12.379 1.00 94.94 102 ASP A O 1
ATOM 802 N N . THR A 1 103 ? 7.555 22.494 11.009 1.00 94.62 103 THR A N 1
ATOM 803 C CA . THR A 1 103 ? 6.273 22.280 10.315 1.00 94.62 103 THR A CA 1
ATOM 804 C C . THR A 1 103 ? 5.785 20.844 10.499 1.00 94.62 103 THR A C 1
ATOM 806 O O . THR A 1 103 ? 6.597 19.955 10.769 1.00 94.62 103 THR A O 1
ATOM 809 N N . PRO A 1 104 ? 4.471 20.577 10.352 1.00 89.88 104 PRO A N 1
ATOM 810 C CA . PRO A 1 104 ? 3.950 19.217 10.432 1.00 89.88 104 PRO A CA 1
ATOM 811 C C . PRO A 1 104 ? 4.649 18.271 9.450 1.00 89.88 104 PRO A C 1
ATOM 813 O O . PRO A 1 104 ? 4.969 18.650 8.321 1.00 89.88 104 PRO A O 1
ATOM 816 N N . VAL A 1 105 ? 4.864 17.029 9.881 1.00 91.12 105 VAL A N 1
ATOM 817 C CA . VAL A 1 105 ? 5.340 15.956 9.000 1.00 91.12 105 VAL A CA 1
ATOM 818 C C . VAL A 1 105 ? 4.214 15.495 8.065 1.00 91.12 105 VAL A C 1
ATOM 820 O O . VAL A 1 105 ? 3.058 15.478 8.489 1.00 91.12 105 VAL A O 1
ATOM 823 N N . PRO A 1 106 ? 4.515 15.082 6.817 1.00 88.88 106 PRO A N 1
ATOM 824 C CA . PRO A 1 106 ? 3.490 14.599 5.885 1.00 88.88 106 PRO A CA 1
ATOM 825 C C . PRO A 1 106 ? 2.807 13.293 6.311 1.00 88.88 106 PRO A C 1
ATOM 827 O O . PRO A 1 106 ? 1.693 13.027 5.875 1.00 88.88 106 PRO A O 1
ATOM 830 N N . CYS A 1 107 ? 3.488 12.478 7.122 1.00 88.81 107 CYS A N 1
ATOM 831 C CA . CYS A 1 107 ? 2.982 11.232 7.688 1.00 88.81 107 CYS A CA 1
ATOM 832 C C . CYS A 1 107 ? 3.186 11.281 9.203 1.00 88.81 107 CYS A C 1
ATOM 834 O O . CYS A 1 107 ? 4.314 11.405 9.688 1.00 88.81 107 CYS A O 1
ATOM 836 N N . THR A 1 108 ? 2.087 11.256 9.943 1.00 85.50 108 THR A N 1
ATOM 837 C CA . THR A 1 108 ? 2.040 11.435 11.393 1.00 85.50 108 THR A CA 1
ATOM 838 C C . THR A 1 108 ? 1.960 10.092 12.120 1.00 85.50 108 THR A C 1
ATOM 840 O O . THR A 1 108 ? 1.739 9.036 11.528 1.00 85.50 108 THR A O 1
ATOM 843 N N . GLY A 1 109 ? 2.097 10.117 13.449 1.00 81.38 109 GLY A N 1
ATOM 844 C CA . GLY A 1 109 ? 1.852 8.925 14.266 1.00 81.38 109 GLY A CA 1
ATOM 845 C C . GLY A 1 109 ? 0.400 8.431 14.197 1.00 81.38 109 GLY A C 1
ATOM 846 O O . GLY A 1 109 ? 0.158 7.233 14.334 1.00 81.38 109 GLY A O 1
ATOM 847 N N . GLU A 1 110 ? -0.560 9.328 13.950 1.00 79.88 110 GLU A N 1
ATOM 848 C CA . GLU A 1 110 ? -1.975 8.969 13.799 1.00 79.88 110 GLU A CA 1
ATOM 849 C C . GLU A 1 110 ? -2.204 8.133 12.535 1.00 79.88 110 GLU A C 1
ATOM 851 O O . GLU A 1 110 ? -2.922 7.136 12.591 1.00 79.88 110 GLU A O 1
ATOM 856 N N . ASP A 1 111 ? -1.524 8.460 11.432 1.00 81.12 111 ASP A N 1
ATOM 857 C CA . ASP A 1 111 ? -1.593 7.684 10.187 1.00 81.12 111 ASP A CA 1
ATOM 858 C C . ASP A 1 111 ? -1.111 6.240 10.403 1.00 81.12 111 ASP A C 1
ATOM 860 O O . ASP A 1 111 ? -1.753 5.278 9.968 1.00 81.12 111 ASP A O 1
ATOM 864 N N . GLY A 1 112 ? -0.016 6.071 11.153 1.00 82.75 112 GLY A N 1
ATOM 865 C CA . GLY A 1 112 ? 0.500 4.756 11.541 1.00 82.75 112 GLY A CA 1
ATOM 866 C C . GLY A 1 112 ? -0.462 3.973 12.441 1.00 82.75 112 GLY A C 1
ATOM 867 O O . GLY A 1 112 ? -0.656 2.770 12.249 1.00 82.75 112 GLY A O 1
ATOM 868 N N . LEU A 1 113 ? -1.112 4.649 13.392 1.00 81.69 113 LEU A N 1
ATOM 869 C CA . LEU A 1 113 ? -2.119 4.040 14.262 1.00 81.69 113 LEU A CA 1
ATOM 870 C C . LEU A 1 113 ? -3.342 3.563 13.466 1.00 81.69 113 LEU A C 1
ATOM 872 O O . LEU A 1 113 ? -3.804 2.437 13.667 1.00 81.69 113 LEU A O 1
ATOM 876 N N . VAL A 1 114 ? -3.846 4.377 12.537 1.00 82.06 114 VAL A N 1
ATOM 877 C CA . VAL A 1 114 ? -4.969 4.001 11.664 1.00 82.06 114 VAL A CA 1
ATOM 878 C C . VAL A 1 114 ? -4.604 2.789 10.806 1.00 82.06 114 VAL A C 1
ATOM 880 O O . VAL A 1 114 ? -5.385 1.838 10.740 1.00 82.06 114 VAL A O 1
ATOM 883 N N . ALA A 1 115 ? -3.404 2.760 10.218 1.00 86.50 115 ALA A N 1
ATOM 884 C CA . ALA A 1 115 ? -2.930 1.607 9.452 1.00 86.50 115 ALA A CA 1
ATOM 885 C C . ALA A 1 115 ? -2.888 0.319 10.300 1.00 86.50 115 ALA A C 1
ATOM 887 O O . ALA A 1 115 ? -3.319 -0.743 9.840 1.00 86.50 115 ALA A O 1
ATOM 888 N N . LEU A 1 116 ? -2.441 0.411 11.558 1.00 85.69 116 LEU A N 1
ATOM 889 C CA . LEU A 1 116 ? -2.434 -0.717 12.492 1.00 85.69 116 LEU A CA 1
ATOM 890 C C . LEU A 1 116 ? -3.854 -1.200 12.826 1.00 85.69 116 LEU A C 1
ATOM 892 O O . LEU A 1 116 ? -4.117 -2.402 12.793 1.00 85.69 116 LEU A O 1
ATOM 896 N N . ILE A 1 117 ? -4.783 -0.279 13.099 1.00 86.06 117 ILE A N 1
ATOM 897 C CA . ILE A 1 117 ? -6.198 -0.600 13.349 1.00 86.06 117 ILE A CA 1
ATOM 898 C C . ILE A 1 117 ? -6.799 -1.356 12.158 1.00 86.06 117 ILE A C 1
ATOM 900 O O . ILE A 1 117 ? -7.459 -2.380 12.348 1.00 86.06 117 ILE A O 1
ATOM 904 N N . MET A 1 118 ? -6.545 -0.889 10.931 1.00 91.62 118 MET A N 1
ATOM 905 C CA . MET A 1 118 ? -7.021 -1.545 9.709 1.00 91.62 118 MET A CA 1
ATOM 906 C C . MET A 1 118 ? -6.446 -2.959 9.559 1.00 91.62 118 MET A C 1
ATOM 908 O O . MET A 1 118 ? -7.182 -3.882 9.207 1.00 91.62 118 MET A O 1
ATOM 912 N N . ALA A 1 119 ? -5.160 -3.152 9.864 1.00 91.50 119 ALA A N 1
ATOM 913 C CA . ALA A 1 119 ? -4.513 -4.461 9.803 1.00 91.50 119 ALA A CA 1
ATOM 914 C C . ALA A 1 119 ? -5.104 -5.454 10.822 1.00 91.50 119 ALA A C 1
ATOM 916 O O . ALA A 1 119 ? -5.409 -6.592 10.465 1.00 91.50 119 ALA A O 1
ATOM 917 N N . ILE A 1 120 ? -5.335 -5.018 12.065 1.00 90.75 120 ILE A N 1
ATOM 918 C CA . ILE A 1 120 ? -5.961 -5.849 13.108 1.00 90.75 120 ILE A CA 1
ATOM 919 C C . ILE A 1 120 ? -7.414 -6.184 12.733 1.00 90.75 120 ILE A C 1
ATOM 921 O O . ILE A 1 120 ? -7.852 -7.324 12.892 1.00 90.75 120 ILE A O 1
ATOM 925 N N . ALA A 1 121 ? -8.165 -5.219 12.191 1.00 91.44 121 ALA A N 1
ATOM 926 C CA . ALA A 1 121 ? -9.528 -5.456 11.717 1.00 91.44 121 ALA A CA 1
ATOM 927 C C . ALA A 1 121 ? -9.568 -6.487 10.577 1.00 91.44 121 ALA A C 1
ATOM 929 O O . ALA A 1 121 ? -10.460 -7.336 10.550 1.00 91.44 121 ALA A O 1
ATOM 930 N N . ALA A 1 122 ? -8.598 -6.440 9.659 1.00 93.62 122 ALA A N 1
ATOM 931 C CA . ALA A 1 122 ? -8.471 -7.407 8.573 1.00 93.62 122 ALA A CA 1
ATOM 932 C C . ALA A 1 122 ? -8.150 -8.820 9.089 1.00 93.62 122 ALA A C 1
ATOM 934 O O . ALA A 1 122 ? -8.776 -9.779 8.639 1.00 93.62 122 ALA A O 1
ATOM 935 N N . ASP A 1 123 ? -7.246 -8.956 10.065 1.00 91.50 123 ASP A N 1
ATOM 936 C CA . ASP A 1 123 ? -6.944 -10.249 10.698 1.00 91.50 123 ASP A CA 1
ATOM 937 C C . ASP A 1 123 ? -8.178 -10.838 11.401 1.00 91.50 123 ASP A C 1
ATOM 939 O O . ASP A 1 123 ? -8.552 -11.990 11.157 1.00 91.50 123 ASP A O 1
ATOM 943 N N . LYS A 1 124 ? -8.897 -10.017 12.179 1.00 91.81 124 LYS A N 1
ATOM 944 C CA . LYS A 1 124 ? -10.160 -10.416 12.821 1.00 91.81 124 LYS A CA 1
ATOM 945 C C . LYS A 1 124 ? -11.220 -10.823 11.793 1.00 91.81 124 LYS A C 1
ATOM 947 O O . LYS A 1 124 ? -11.871 -11.853 11.956 1.00 91.81 124 LYS A O 1
ATOM 952 N N . SER A 1 125 ? -11.368 -10.051 10.715 1.00 95.31 125 SER A N 1
ATOM 953 C CA . SER A 1 125 ? -12.287 -10.346 9.607 1.00 95.31 125 SER A CA 1
ATOM 954 C C . SER A 1 125 ? -11.967 -11.690 8.949 1.00 95.31 125 SER A C 1
ATOM 956 O O . SER A 1 125 ? -12.863 -12.515 8.765 1.00 95.31 125 SER A O 1
ATOM 958 N N . ALA A 1 126 ? -10.689 -11.960 8.672 1.00 93.25 126 ALA A N 1
ATOM 959 C CA . ALA A 1 126 ? -10.240 -13.221 8.089 1.00 93.25 126 ALA A CA 1
ATOM 960 C C . ALA A 1 126 ? -10.458 -14.419 9.029 1.00 93.25 126 ALA A C 1
ATOM 962 O O . ALA A 1 126 ? -10.766 -15.518 8.570 1.00 93.25 126 ALA A O 1
ATOM 963 N N . ALA A 1 127 ? -10.311 -14.228 10.342 1.00 91.19 127 ALA A N 1
ATOM 964 C CA . ALA A 1 127 ? -10.566 -15.273 11.331 1.00 91.19 127 ALA A CA 1
ATOM 965 C C . ALA A 1 127 ? -12.067 -15.571 11.502 1.00 91.19 127 ALA A C 1
ATOM 967 O O . ALA A 1 127 ? -12.464 -16.735 11.589 1.00 91.19 127 ALA A O 1
ATOM 968 N N . GLU A 1 128 ? -12.903 -14.533 11.538 1.00 94.38 128 GLU A N 1
ATOM 969 C CA . GLU A 1 128 ? -14.338 -14.643 11.832 1.00 94.38 128 GLU A CA 1
ATOM 970 C C . GLU A 1 128 ? -15.221 -14.768 10.578 1.00 94.38 128 GLU A C 1
ATOM 972 O O . GLU A 1 128 ? -16.409 -15.065 10.694 1.00 94.38 128 GLU A O 1
ATOM 977 N N . ASN A 1 129 ? -14.655 -14.588 9.381 1.00 94.75 129 ASN A N 1
ATOM 978 C CA . ASN A 1 129 ? -15.350 -14.618 8.089 1.00 94.75 129 ASN A CA 1
ATOM 979 C C . ASN A 1 129 ? -16.542 -13.646 8.011 1.00 94.75 129 ASN A C 1
ATOM 981 O O . ASN A 1 129 ? -17.624 -13.997 7.532 1.00 94.75 129 ASN A O 1
ATOM 985 N N . ARG A 1 130 ? -16.356 -12.410 8.487 1.00 96.19 130 ARG A N 1
ATOM 986 C CA . ARG A 1 130 ? -17.386 -11.360 8.465 1.00 96.19 130 ARG A CA 1
ATOM 987 C C . ARG A 1 130 ? -16.781 -9.966 8.350 1.00 96.19 130 ARG A C 1
ATOM 989 O O . ARG A 1 130 ? -15.617 -9.760 8.665 1.00 96.19 130 ARG A O 1
ATOM 996 N N . TRP A 1 131 ? -17.616 -8.988 8.008 1.00 94.94 131 TRP A N 1
ATOM 997 C CA . TRP A 1 131 ? -17.262 -7.576 8.145 1.00 94.94 131 TRP A CA 1
ATOM 998 C C . TRP A 1 131 ? -16.961 -7.230 9.607 1.00 94.94 131 TRP A C 1
ATOM 1000 O O . TRP A 1 131 ? -17.716 -7.613 10.505 1.00 94.94 131 TRP A O 1
ATOM 1010 N N . VAL A 1 132 ? -15.872 -6.491 9.822 1.00 93.25 132 VAL A N 1
ATOM 1011 C CA . VAL A 1 132 ? -15.441 -5.982 11.129 1.00 93.25 132 VAL A CA 1
ATOM 1012 C C . VAL A 1 132 ? -15.435 -4.464 11.070 1.00 93.25 132 VAL A C 1
ATOM 1014 O O . VAL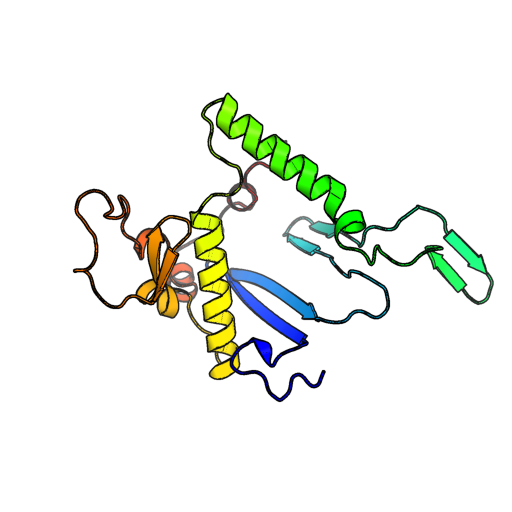 A 1 132 ? -14.780 -3.876 10.208 1.00 93.25 132 VAL A O 1
ATOM 1017 N N . SER A 1 133 ? -16.168 -3.826 11.980 1.00 89.69 133 SER A N 1
ATOM 1018 C CA . SER A 1 133 ? -16.118 -2.370 12.117 1.00 89.69 133 SER A CA 1
ATOM 1019 C C . SER A 1 133 ? -14.814 -1.970 12.800 1.00 89.69 133 SER A C 1
ATOM 1021 O O . SER A 1 133 ? -14.423 -2.581 13.794 1.00 89.69 133 SER A O 1
ATOM 1023 N N . PHE A 1 134 ? -14.157 -0.905 12.330 1.00 85.50 134 PHE A N 1
ATOM 1024 C CA . PHE A 1 134 ? -12.947 -0.393 12.986 1.00 85.50 134 PHE A CA 1
ATOM 1025 C C . PHE A 1 134 ? -13.203 0.032 14.439 1.00 85.50 134 PHE A C 1
ATOM 1027 O O . PHE A 1 134 ? -12.286 -0.026 15.255 1.00 85.50 134 PHE A O 1
ATOM 1034 N N . ARG A 1 135 ? -14.453 0.356 14.803 1.00 83.31 135 ARG A N 1
ATOM 1035 C CA . ARG A 1 135 ? -14.863 0.606 16.196 1.00 83.31 135 ARG A CA 1
ATOM 1036 C C . ARG A 1 135 ? -14.563 -0.569 17.120 1.00 83.31 135 ARG A C 1
ATOM 1038 O O . ARG A 1 135 ? -14.089 -0.350 18.227 1.00 83.31 135 ARG A O 1
ATOM 1045 N N . GLU A 1 136 ? -14.754 -1.798 16.637 1.00 84.56 136 GLU A N 1
ATOM 1046 C CA . GLU A 1 136 ? -14.461 -3.013 17.407 1.00 84.56 136 GLU A CA 1
ATOM 1047 C C . GLU A 1 136 ? -12.980 -3.129 17.787 1.00 84.56 136 GLU A C 1
ATOM 1049 O O . GLU A 1 136 ? -12.648 -3.873 18.705 1.00 84.56 136 GLU A O 1
ATOM 1054 N N . ILE A 1 137 ? -12.097 -2.446 17.050 1.00 84.81 137 ILE A N 1
ATOM 1055 C CA . ILE A 1 137 ? -10.651 -2.455 17.273 1.00 84.81 137 ILE A CA 1
ATOM 1056 C C . ILE A 1 137 ? -10.212 -1.217 18.054 1.00 84.81 137 ILE A C 1
ATOM 1058 O O . ILE A 1 137 ? -9.437 -1.341 18.994 1.00 84.81 137 ILE A O 1
ATOM 1062 N N . VAL A 1 138 ? -10.712 -0.026 17.721 1.00 71.69 138 VAL A N 1
ATOM 1063 C CA . VAL A 1 138 ? -10.336 1.227 18.406 1.00 71.69 138 VAL A CA 1
ATOM 1064 C C . VAL A 1 138 ? -10.700 1.204 19.887 1.00 71.69 138 VAL A C 1
ATOM 1066 O O . VAL A 1 138 ? -9.936 1.700 20.707 1.00 71.69 138 VAL A O 1
ATOM 1069 N N . GLU A 1 139 ? -11.808 0.560 20.259 1.00 63.72 139 GLU A N 1
ATOM 1070 C CA . GLU A 1 13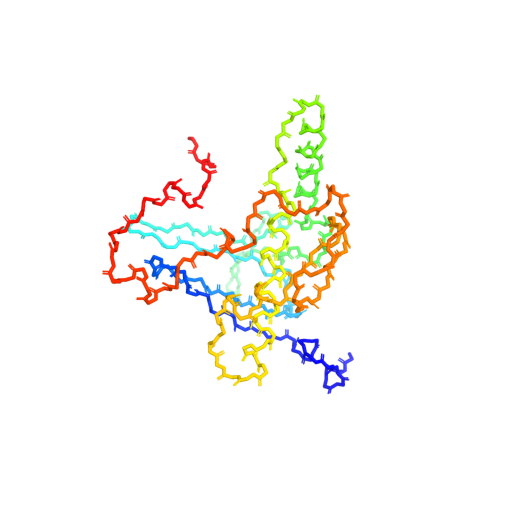9 ? -12.162 0.335 21.670 1.00 63.72 139 GLU A CA 1
ATOM 1071 C C . GLU A 1 139 ? -11.151 -0.546 22.422 1.00 63.72 139 GLU A C 1
ATOM 1073 O O . GLU A 1 139 ? -11.230 -0.670 23.643 1.00 63.72 139 GLU A O 1
ATOM 1078 N N . THR A 1 140 ? -10.206 -1.146 21.697 1.00 60.31 140 THR A N 1
ATOM 1079 C CA . THR A 1 140 ? -9.216 -2.082 22.213 1.00 60.31 140 THR A CA 1
ATOM 1080 C C . THR A 1 140 ? -7.774 -1.643 22.000 1.00 60.31 140 THR A C 1
ATOM 1082 O O . THR A 1 140 ? -6.926 -2.416 22.393 1.00 60.31 140 THR A O 1
ATOM 1085 N N . VAL A 1 141 ? -7.433 -0.481 21.418 1.00 57.03 141 VAL A N 1
ATOM 1086 C CA . VAL A 1 141 ? -6.027 -0.082 21.133 1.00 57.03 141 VAL A CA 1
ATOM 1087 C C . VAL A 1 141 ? -5.627 1.177 21.914 1.00 57.03 141 VAL A C 1
ATOM 1089 O O . VAL A 1 141 ? -6.326 2.185 21.889 1.00 57.03 141 VAL A O 1
ATOM 1092 N N . TYR A 1 142 ? -4.464 1.146 22.565 1.00 56.25 142 TYR A N 1
ATOM 1093 C CA . TYR A 1 142 ? -3.845 2.257 23.296 1.00 56.25 142 TYR A CA 1
ATOM 1094 C C . TYR A 1 142 ? -2.368 2.355 22.946 1.00 56.25 142 TYR A C 1
ATOM 1096 O O . TYR A 1 142 ? -1.672 1.347 22.908 1.00 56.25 142 TYR A O 1
ATOM 1104 N N . CYS A 1 143 ? -1.855 3.569 22.772 1.00 51.59 143 CYS A N 1
ATOM 1105 C CA . CYS A 1 143 ? -0.429 3.793 22.564 1.00 51.59 143 CYS A CA 1
ATOM 1106 C C . CYS A 1 143 ? 0.176 4.539 23.753 1.00 51.59 143 CYS A C 1
ATOM 1108 O O . CYS A 1 143 ? -0.235 5.649 24.084 1.00 51.59 143 CYS A O 1
ATOM 1110 N N . LYS A 1 144 ? 1.160 3.910 24.401 1.00 45.84 144 LYS A N 1
ATOM 1111 C CA . LYS A 1 144 ? 1.933 4.463 25.522 1.00 45.84 144 LYS A CA 1
ATOM 1112 C C . LYS A 1 144 ? 2.978 5.471 25.044 1.00 45.84 144 LYS A C 1
ATOM 1114 O O . LYS A 1 144 ? 3.364 6.369 25.790 1.00 45.84 144 LYS A O 1
ATOM 1119 N N . SER A 1 145 ? 3.453 5.300 23.813 1.00 48.28 145 SER A N 1
ATOM 1120 C CA . SER A 1 145 ? 4.387 6.189 23.127 1.00 48.28 145 SER A CA 1
ATOM 1121 C C . SER A 1 145 ? 4.189 6.075 21.607 1.00 48.28 145 SER A C 1
ATOM 1123 O O . SER A 1 145 ? 3.503 5.154 21.157 1.00 48.28 145 SER A O 1
ATOM 1125 N N . PRO A 1 146 ? 4.814 6.945 20.791 1.00 47.12 146 PRO A N 1
ATOM 1126 C CA . PRO A 1 146 ? 4.795 6.823 19.329 1.00 47.12 146 PRO A CA 1
ATOM 1127 C C . PRO A 1 146 ? 5.344 5.491 18.791 1.00 47.12 146 PRO A C 1
ATOM 1129 O O . PRO A 1 146 ? 5.192 5.199 17.611 1.00 47.12 146 PRO A O 1
ATOM 1132 N N . THR A 1 147 ? 6.010 4.698 19.635 1.00 43.78 147 THR A N 1
ATOM 1133 C CA . THR A 1 147 ? 6.651 3.432 19.263 1.00 43.78 147 THR A CA 1
ATOM 1134 C C . THR A 1 147 ? 6.147 2.233 20.072 1.00 43.78 147 THR A C 1
ATOM 1136 O O . THR A 1 147 ? 6.619 1.123 19.849 1.00 43.78 147 THR A O 1
ATOM 1139 N N . GLU A 1 148 ? 5.224 2.427 21.020 1.00 44.12 148 GLU A N 1
ATOM 1140 C CA . GLU A 1 148 ? 4.696 1.370 21.894 1.00 44.12 148 GLU A CA 1
ATOM 1141 C C . GLU A 1 148 ? 3.167 1.447 21.955 1.00 44.12 148 GLU A C 1
ATOM 1143 O O . GLU A 1 148 ? 2.612 2.338 22.605 1.00 44.12 148 GLU A O 1
ATOM 1148 N N . CYS A 1 149 ? 2.492 0.491 21.311 1.00 47.56 149 CYS A N 1
ATOM 1149 C CA . CYS A 1 149 ? 1.043 0.323 21.382 1.00 47.56 149 CYS A CA 1
ATOM 1150 C C . CYS A 1 149 ? 0.674 -1.047 21.963 1.00 47.56 149 CYS A C 1
ATOM 1152 O O . CYS A 1 149 ? 1.278 -2.064 21.629 1.00 47.56 149 CYS A O 1
ATOM 1154 N N . GLU A 1 150 ? -0.332 -1.056 22.830 1.00 50.34 150 GLU A N 1
ATOM 1155 C CA . GLU A 1 150 ? -0.911 -2.225 23.481 1.00 50.34 150 GLU A CA 1
ATOM 1156 C C . GLU A 1 150 ? -2.413 -2.284 23.191 1.00 50.34 150 GLU A C 1
ATOM 1158 O O . GLU A 1 150 ? -3.068 -1.259 22.985 1.00 50.34 150 GLU A O 1
ATOM 1163 N N . LEU A 1 151 ? -2.983 -3.490 23.201 1.00 53.84 151 LEU A N 1
ATOM 1164 C CA . LEU A 1 151 ? -4.431 -3.631 23.179 1.00 53.84 151 LEU A CA 1
ATOM 1165 C C . LEU A 1 151 ? -4.979 -3.330 24.588 1.00 53.84 151 LEU A C 1
ATOM 1167 O O . LEU A 1 151 ? -4.732 -4.104 25.511 1.00 53.84 151 LEU A O 1
ATOM 1171 N N . VAL A 1 152 ? -5.687 -2.216 24.786 1.00 53.75 152 VAL A N 1
ATOM 1172 C CA . VAL A 1 152 ? -6.192 -1.786 26.096 1.00 53.75 152 VAL A CA 1
ATOM 1173 C C . VAL A 1 152 ? -7.703 -1.863 26.190 1.00 53.75 152 VAL A C 1
ATOM 1175 O O . VAL A 1 152 ? -8.439 -1.237 25.434 1.00 53.75 152 VAL A O 1
ATOM 1178 N N . ALA A 1 153 ? -8.138 -2.555 27.239 1.00 41.59 153 ALA A N 1
ATOM 1179 C CA . ALA A 1 153 ? -9.423 -2.348 27.875 1.00 41.59 153 ALA A CA 1
ATOM 1180 C C . ALA A 1 153 ? -9.234 -1.431 29.105 1.00 41.59 153 ALA A C 1
ATOM 1182 O O . ALA A 1 153 ? -8.486 -1.770 30.019 1.00 41.59 153 ALA A O 1
ATOM 1183 N N . THR A 1 154 ? -9.991 -0.328 29.157 1.00 45.22 154 THR A N 1
ATOM 1184 C CA . THR A 1 154 ? -10.280 0.556 30.320 1.00 45.22 154 THR A CA 1
ATOM 1185 C C . THR A 1 154 ? -9.316 1.707 30.689 1.00 45.22 154 THR A C 1
ATOM 1187 O O . THR A 1 154 ? -8.137 1.727 30.356 1.00 45.22 154 THR A O 1
ATOM 1190 N N . SER A 1 155 ? -9.899 2.728 31.341 1.00 42.72 155 SER A N 1
ATOM 1191 C CA . SER A 1 155 ? -9.496 4.147 31.419 1.00 42.72 155 SER A CA 1
ATOM 1192 C C . SER A 1 155 ? -8.380 4.518 32.405 1.00 42.72 155 SER A C 1
ATOM 1194 O O . SER A 1 155 ? -7.940 5.668 32.414 1.00 42.72 155 SER A O 1
ATOM 1196 N N . ASP A 1 156 ? -7.916 3.588 33.236 1.00 49.47 156 ASP A N 1
ATOM 1197 C CA . ASP A 1 156 ? -7.134 3.915 34.441 1.00 49.47 156 ASP A CA 1
ATOM 1198 C C . ASP A 1 156 ? -5.603 3.866 34.235 1.00 49.47 156 ASP A C 1
ATOM 1200 O O . ASP A 1 156 ? -4.838 3.884 35.197 1.00 49.47 156 ASP A O 1
ATOM 1204 N N . ILE A 1 157 ? -5.134 3.805 32.982 1.00 48.25 157 ILE A N 1
ATOM 1205 C CA . ILE A 1 157 ? -3.762 3.367 32.643 1.00 48.25 157 ILE A CA 1
ATOM 1206 C C . ILE A 1 157 ? -2.826 4.531 32.234 1.00 48.25 157 ILE A C 1
ATOM 1208 O O . ILE A 1 157 ? -1.613 4.353 32.140 1.00 48.25 157 ILE A O 1
ATOM 1212 N N . PHE A 1 158 ? -3.338 5.754 32.046 1.00 44.41 158 PHE A N 1
ATOM 1213 C CA . PHE A 1 158 ? -2.526 6.896 31.593 1.00 44.41 158 PHE A CA 1
ATOM 1214 C C . PHE A 1 158 ? -1.750 7.585 32.741 1.00 44.41 158 PHE A C 1
ATOM 1216 O O . PHE A 1 158 ? -2.385 8.096 33.672 1.00 44.41 158 PHE A O 1
ATOM 1223 N N . PRO A 1 159 ? -0.409 7.725 32.660 1.00 48.72 159 PRO A N 1
ATOM 1224 C CA . PRO A 1 159 ? 0.359 8.607 33.543 1.00 48.72 159 PRO A CA 1
ATOM 1225 C C . PRO A 1 159 ? -0.055 10.080 33.375 1.00 48.72 159 PRO A C 1
ATOM 1227 O O . PRO A 1 159 ? -0.428 10.510 32.278 1.00 48.72 159 PRO A O 1
ATOM 1230 N N . GLU A 1 160 ? 0.035 10.886 34.439 1.00 44.47 160 GLU A N 1
ATOM 1231 C CA . GLU A 1 160 ? -0.187 12.336 34.325 1.00 44.47 160 GLU A CA 1
ATOM 1232 C C . GLU A 1 160 ? 0.773 12.962 33.297 1.00 44.47 160 GLU A C 1
ATOM 1234 O O . GLU A 1 160 ? 1.979 12.732 33.339 1.00 44.47 160 GLU A O 1
ATOM 1239 N N . GLY A 1 161 ? 0.220 13.740 32.357 1.00 47.19 161 GLY A N 1
ATOM 1240 C CA . GLY A 1 161 ? 0.958 14.385 31.262 1.00 47.19 161 GLY A CA 1
ATOM 1241 C C . GLY A 1 161 ? 0.926 13.649 29.915 1.00 47.19 161 GLY A C 1
ATOM 1242 O O . GLY A 1 161 ? 1.199 14.276 28.898 1.00 47.19 161 GLY A O 1
ATOM 1243 N N . PHE A 1 162 ? 0.529 12.370 29.886 1.00 47.88 162 PHE A N 1
ATOM 1244 C CA . PHE A 1 162 ? 0.454 11.544 28.663 1.00 47.88 162 PHE A CA 1
ATOM 1245 C C . PHE A 1 162 ? -0.971 11.108 28.307 1.00 47.88 162 PHE A C 1
ATOM 1247 O O . PHE A 1 162 ? -1.180 10.251 27.451 1.00 47.88 162 PHE A O 1
ATOM 1254 N N . LYS A 1 163 ? -1.971 11.698 28.966 1.00 51.59 163 LYS A N 1
ATOM 1255 C CA . LYS A 1 163 ? -3.366 11.535 28.562 1.00 51.59 163 LYS A CA 1
ATOM 1256 C C . LYS A 1 163 ? -3.539 12.139 27.159 1.00 51.59 163 LYS A C 1
ATOM 1258 O O . LYS A 1 163 ? -3.107 13.279 26.968 1.00 51.59 163 LYS A O 1
ATOM 1263 N N . PRO A 1 164 ? -4.156 11.417 26.205 1.00 48.19 164 PRO A N 1
ATOM 1264 C CA . PRO A 1 164 ? -4.548 11.962 24.917 1.00 48.19 164 PRO A CA 1
ATOM 1265 C C . PRO A 1 164 ? -5.251 13.300 25.127 1.00 48.19 164 PRO A C 1
ATOM 1267 O O . PRO A 1 164 ? -6.146 13.411 25.968 1.00 48.19 164 PRO A O 1
ATOM 1270 N N . GLN A 1 165 ? -4.809 14.332 24.410 1.00 45.69 165 GLN A N 1
ATOM 1271 C CA . GLN A 1 165 ? -5.458 15.642 24.482 1.00 45.69 165 GLN A CA 1
ATOM 1272 C C . GLN A 1 165 ? -6.823 15.633 23.773 1.00 45.69 165 GLN A C 1
ATOM 1274 O O . GLN A 1 165 ? -7.680 16.459 24.082 1.00 45.69 165 GLN A O 1
ATOM 1279 N N . SER A 1 166 ? -7.032 14.676 22.865 1.00 48.69 166 SER A N 1
ATOM 1280 C CA . SER A 1 166 ? -8.285 14.374 22.176 1.00 48.69 166 SER A CA 1
ATOM 1281 C C . SER A 1 166 ? -8.873 13.044 22.664 1.00 48.69 166 SER A C 1
ATOM 1283 O O . SER A 1 166 ? -8.149 12.109 23.000 1.00 48.69 166 SER A O 1
ATOM 1285 N N . ASP A 1 167 ? -10.204 12.960 22.720 1.00 55.91 167 ASP A N 1
ATOM 1286 C CA . ASP A 1 167 ? -10.916 11.704 22.983 1.00 55.91 167 ASP A CA 1
ATOM 1287 C C . ASP A 1 167 ? -10.555 10.692 21.879 1.00 55.91 167 ASP A C 1
ATOM 1289 O O . ASP A 1 167 ? -10.784 11.014 20.720 1.00 55.91 167 ASP A O 1
ATOM 1293 N N . PRO A 1 168 ? -10.042 9.481 22.170 1.00 52.25 168 PRO A N 1
ATOM 1294 C CA . PRO A 1 168 ? -9.775 8.457 21.152 1.00 52.25 168 PRO A CA 1
ATOM 1295 C C . PRO A 1 168 ? -10.987 8.143 20.265 1.00 52.25 168 PRO A C 1
ATOM 1297 O O . PRO A 1 168 ? -10.833 7.741 19.112 1.00 52.25 168 PRO A O 1
ATOM 1300 N N . LYS A 1 169 ? -12.210 8.388 20.757 1.00 55.34 169 LYS A N 1
ATOM 1301 C CA . LYS A 1 169 ? -13.432 8.305 19.945 1.00 55.34 169 LYS A CA 1
ATOM 1302 C C . LYS A 1 169 ? -13.490 9.341 18.824 1.00 55.34 169 LYS A C 1
ATOM 1304 O O . LYS A 1 169 ? -14.269 9.159 17.900 1.00 55.34 169 LYS A O 1
ATOM 1309 N N . SER A 1 170 ? -12.683 10.399 18.851 1.00 54.88 170 SER A N 1
ATOM 1310 C CA . SER A 1 170 ? -12.568 11.353 17.745 1.00 54.88 170 SER A CA 1
ATOM 1311 C C . SER A 1 170 ? -11.915 10.745 16.504 1.00 54.88 170 SER A C 1
ATOM 1313 O O . SER A 1 170 ? -12.090 11.287 15.418 1.00 54.88 170 SER A O 1
ATOM 1315 N N . LEU A 1 171 ? -11.194 9.624 16.641 1.00 51.19 171 LEU A N 1
ATOM 1316 C CA . LEU A 1 171 ? -10.694 8.830 15.511 1.00 51.19 171 LEU A CA 1
ATOM 1317 C C . LEU A 1 171 ? -11.812 8.007 14.850 1.00 51.19 171 LEU A C 1
ATOM 1319 O O . LEU A 1 171 ? -11.646 7.491 13.745 1.00 51.19 171 LEU A O 1
ATOM 1323 N N . LEU A 1 172 ? -12.960 7.866 15.521 1.00 51.34 172 LEU A N 1
ATOM 1324 C CA . LEU A 1 172 ? -14.108 7.139 15.003 1.00 51.34 172 LEU A CA 1
ATOM 1325 C C . LEU A 1 172 ? -14.941 8.062 14.125 1.00 51.34 172 LEU A C 1
ATOM 1327 O O . LEU A 1 172 ? -15.672 8.929 14.604 1.00 51.34 172 LEU A O 1
ATOM 1331 N N . LEU A 1 173 ? -14.906 7.813 12.820 1.00 49.41 173 LEU A N 1
ATOM 1332 C CA . LEU A 1 173 ? -15.957 8.312 11.946 1.00 49.41 173 LEU A CA 1
ATOM 1333 C C . LEU A 1 173 ? -17.294 7.622 12.305 1.00 49.41 173 LEU A C 1
ATOM 1335 O O . LEU A 1 173 ? -17.302 6.464 12.752 1.00 49.41 173 LEU A O 1
ATOM 1339 N N . PRO A 1 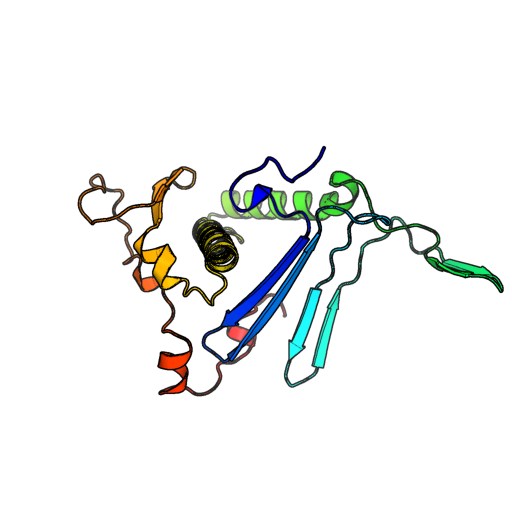174 ? -18.442 8.313 12.145 1.00 50.56 174 PRO A N 1
ATOM 1340 C CA . PRO A 1 174 ? -19.744 7.680 12.297 1.00 50.56 174 PRO A CA 1
ATOM 1341 C C . PRO A 1 174 ? -19.860 6.456 11.379 1.00 50.56 174 PRO A C 1
ATOM 1343 O O . PRO A 1 174 ? -19.299 6.481 10.280 1.00 50.56 174 PRO A O 1
ATOM 1346 N N . ASP A 1 175 ? -20.544 5.400 11.831 1.00 59.00 175 ASP A N 1
ATOM 1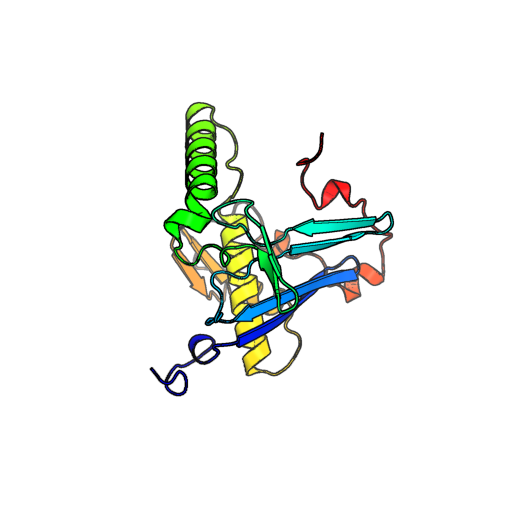347 C CA . ASP A 1 175 ? -20.666 4.154 11.069 1.00 59.00 175 ASP A CA 1
ATOM 1348 C C . ASP A 1 175 ? -21.285 4.439 9.694 1.00 59.00 175 ASP A C 1
ATOM 1350 O O . ASP A 1 175 ? -22.088 5.363 9.538 1.00 59.00 175 ASP A O 1
ATOM 1354 N N . VAL A 1 176 ? -20.913 3.667 8.674 1.00 55.91 176 VAL A N 1
ATOM 1355 C CA . VAL A 1 176 ? -21.403 3.890 7.308 1.00 55.91 176 VAL A CA 1
ATOM 1356 C C . VAL A 1 176 ? -22.932 3.859 7.246 1.00 55.91 176 VAL A C 1
ATOM 1358 O O . VAL A 1 176 ? -23.543 4.622 6.494 1.00 55.91 176 VAL A O 1
ATOM 1361 N N . ASP A 1 177 ? -23.566 2.991 8.028 1.00 61.19 177 ASP A N 1
ATOM 1362 C CA . ASP A 1 177 ? -25.020 2.886 8.066 1.00 61.19 177 ASP A CA 1
ATOM 1363 C C . ASP A 1 177 ? -25.648 4.012 8.916 1.00 61.19 177 ASP A C 1
ATOM 1365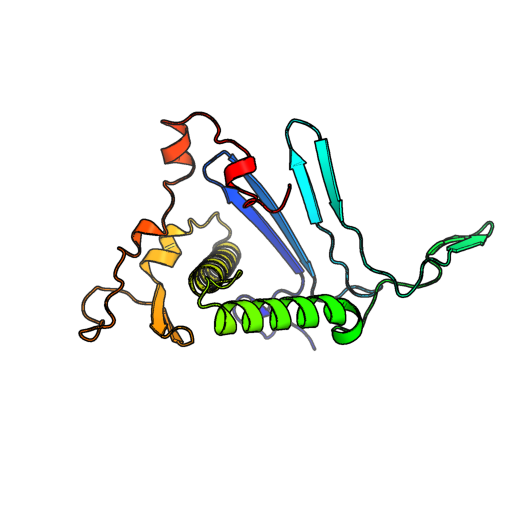 O O . ASP A 1 177 ? -26.760 4.454 8.621 1.00 61.19 177 ASP A O 1
ATOM 1369 N N . GLU A 1 178 ? -24.905 4.576 9.877 1.00 60.53 178 GLU A N 1
ATOM 1370 C CA . GLU A 1 178 ? -25.289 5.786 10.623 1.00 60.53 178 GLU A CA 1
ATOM 1371 C C . GLU A 1 178 ? -25.201 7.058 9.751 1.00 60.53 178 GLU A C 1
ATOM 1373 O O . GLU A 1 178 ? -26.078 7.919 9.827 1.00 60.53 178 GLU A O 1
ATOM 1378 N N . GLN A 1 179 ? -24.191 7.186 8.879 1.00 55.50 179 GLN A N 1
ATOM 1379 C CA . GLN A 1 179 ? -24.016 8.369 8.017 1.00 55.50 179 GLN A CA 1
ATOM 1380 C C . GLN A 1 179 ? -25.020 8.439 6.864 1.00 55.50 179 GLN A C 1
ATOM 1382 O O . GLN A 1 179 ? -25.502 9.524 6.517 1.00 55.50 179 GLN A O 1
ATOM 1387 N N . LYS A 1 180 ? -25.403 7.285 6.305 1.00 52.81 180 LYS A N 1
ATOM 1388 C CA . LYS A 1 180 ? -26.445 7.191 5.268 1.00 52.81 180 LYS A CA 1
ATOM 1389 C C . LYS A 1 180 ? -27.801 7.730 5.725 1.00 52.81 180 LYS A C 1
ATOM 1391 O O . LYS A 1 180 ? -28.596 8.147 4.885 1.00 52.81 180 LYS A O 1
ATOM 1396 N N . ALA A 1 181 ? -28.062 7.755 7.032 1.00 53.41 181 ALA A N 1
ATOM 1397 C CA . ALA A 1 181 ? -29.294 8.299 7.588 1.00 53.41 181 ALA A CA 1
ATOM 1398 C C . ALA A 1 181 ? -29.355 9.843 7.566 1.00 53.41 181 ALA A C 1
ATOM 1400 O O . ALA A 1 181 ? -30.433 10.390 7.800 1.00 53.41 181 ALA A O 1
ATOM 1401 N N . GLY A 1 182 ? -28.248 10.554 7.281 1.00 54.25 182 GLY A N 1
ATOM 1402 C CA . GLY A 1 182 ? -28.178 12.003 7.517 1.00 54.25 182 GLY A CA 1
ATOM 1403 C C . GLY A 1 182 ? -27.368 12.894 6.566 1.00 54.25 182 GLY A C 1
ATOM 1404 O O . GLY A 1 182 ? -27.499 14.109 6.706 1.00 54.25 182 GLY A O 1
ATOM 1405 N N . ALA A 1 183 ? -26.562 12.398 5.614 1.00 47.25 183 ALA A N 1
ATOM 1406 C CA . ALA A 1 183 ? -25.659 13.288 4.860 1.00 47.25 183 ALA A CA 1
ATOM 1407 C C . ALA A 1 183 ? -25.551 13.049 3.341 1.00 47.25 183 ALA A C 1
ATOM 1409 O O . ALA A 1 183 ? -25.627 11.934 2.832 1.00 47.25 183 ALA A O 1
ATOM 1410 N N . ARG A 1 184 ? -25.360 14.173 2.631 1.00 52.41 184 ARG A N 1
ATOM 1411 C CA . ARG A 1 184 ? -25.110 14.340 1.188 1.00 52.41 184 ARG A CA 1
ATOM 1412 C C . ARG A 1 184 ? -23.593 14.250 0.928 1.00 52.41 184 ARG A C 1
ATOM 1414 O O . ARG A 1 184 ? -22.828 14.705 1.771 1.00 52.41 184 ARG A O 1
ATOM 1421 N N . MET A 1 185 ? -23.186 13.696 -0.222 1.00 43.03 185 MET A N 1
ATOM 1422 C CA . MET A 1 185 ? -21.781 13.430 -0.606 1.00 43.03 185 MET A CA 1
ATOM 1423 C C . MET A 1 185 ? -20.812 14.602 -0.314 1.00 43.03 185 MET A C 1
ATOM 1425 O O . MET A 1 185 ? -21.097 15.718 -0.760 1.00 43.03 185 MET A O 1
ATOM 1429 N N . PRO A 1 186 ? -19.674 14.372 0.374 1.00 45.72 186 PRO A N 1
ATOM 1430 C CA . PRO A 1 186 ? -18.595 15.353 0.486 1.00 45.72 186 PRO A CA 1
ATOM 1431 C C . PRO A 1 186 ? -17.741 15.441 -0.796 1.00 45.72 186 PRO A C 1
ATOM 1433 O O . PRO A 1 186 ? -17.687 14.508 -1.594 1.00 45.72 186 PRO A O 1
ATOM 1436 N N . ASP A 1 187 ? -17.097 16.596 -1.004 1.00 45.44 187 ASP A N 1
ATOM 1437 C CA . ASP A 1 187 ? -16.247 16.904 -2.166 1.00 45.44 187 ASP A CA 1
ATOM 1438 C C . ASP A 1 187 ? -14.924 16.119 -2.107 1.00 45.44 187 ASP A C 1
ATOM 1440 O O . ASP A 1 187 ? -14.211 16.140 -1.101 1.00 45.44 187 ASP A O 1
ATOM 1444 N N . ILE A 1 188 ? -14.567 15.466 -3.216 1.00 45.41 188 ILE A N 1
ATOM 1445 C CA . ILE A 1 188 ? -13.352 14.656 -3.376 1.00 45.41 188 ILE A CA 1
ATOM 1446 C C . ILE A 1 188 ? -12.079 15.435 -3.012 1.00 45.41 188 ILE A C 1
ATOM 1448 O O . ILE A 1 188 ? -11.134 14.854 -2.483 1.00 45.41 188 ILE A O 1
ATOM 1452 N N . LYS A 1 189 ? -12.071 16.767 -3.184 1.00 41.78 189 LYS A N 1
ATOM 1453 C CA . LYS A 1 189 ? -10.949 17.643 -2.795 1.00 41.78 189 LYS A CA 1
ATOM 1454 C C . LYS A 1 189 ? -10.586 17.564 -1.314 1.00 41.78 189 LYS A C 1
ATOM 1456 O O . LYS A 1 189 ? -9.446 17.857 -0.960 1.00 41.78 189 LYS A O 1
ATOM 1461 N N . THR A 1 190 ? -11.533 17.191 -0.456 1.00 46.81 190 THR A N 1
ATOM 1462 C CA . THR A 1 190 ? -11.302 17.069 0.990 1.00 46.81 190 THR A CA 1
ATOM 1463 C C . THR A 1 190 ? -10.651 15.730 1.364 1.00 46.81 190 THR A C 1
ATOM 1465 O O . THR A 1 190 ? -9.971 15.661 2.380 1.00 46.81 190 THR A O 1
ATOM 1468 N N . LEU A 1 191 ? -10.797 14.690 0.532 1.00 41.09 191 LEU A N 1
ATOM 1469 C CA . LEU A 1 191 ? -10.276 13.336 0.785 1.00 41.09 191 LEU A CA 1
ATOM 1470 C C . LEU A 1 191 ? -8.846 13.121 0.266 1.00 41.09 191 LEU A C 1
ATOM 1472 O O . LEU A 1 191 ? -8.102 12.339 0.843 1.00 41.09 191 LEU A O 1
ATOM 1476 N N . VAL A 1 192 ? -8.444 13.828 -0.797 1.00 42.22 192 VAL A N 1
ATOM 1477 C CA . VAL A 1 192 ? -7.115 13.677 -1.436 1.00 42.22 192 VAL A CA 1
ATOM 1478 C C . VAL A 1 192 ? -6.099 14.752 -1.033 1.00 42.22 192 VAL A C 1
ATOM 1480 O O . VAL A 1 192 ? -5.082 14.916 -1.698 1.00 42.22 192 VAL A O 1
ATOM 1483 N N . GLY A 1 193 ? -6.356 15.492 0.051 1.00 39.06 193 GLY A N 1
ATOM 1484 C CA . GLY A 1 193 ? -5.363 16.328 0.734 1.00 39.06 193 GLY A CA 1
ATOM 1485 C C . GLY A 1 193 ? -4.496 17.211 -0.168 1.00 39.06 193 GLY A C 1
ATOM 1486 O O . GLY A 1 193 ? -3.289 17.070 -0.144 1.00 39.06 193 GLY A O 1
ATOM 1487 N N . GLY A 1 194 ? -5.059 18.119 -0.970 1.00 34.47 194 GLY A N 1
ATOM 1488 C CA . GLY A 1 194 ? -4.293 19.229 -1.572 1.00 34.47 194 GLY A CA 1
ATOM 1489 C C . GLY A 1 194 ? -3.095 18.887 -2.482 1.00 34.47 194 GLY A C 1
ATOM 1490 O O . GLY A 1 194 ? -2.383 19.809 -2.878 1.00 34.47 194 GLY A O 1
ATOM 1491 N N . TRP A 1 195 ? -2.880 17.621 -2.859 1.00 34.34 195 TRP A N 1
ATOM 1492 C CA . TRP A 1 195 ? -1.754 17.178 -3.700 1.00 34.34 195 TRP A CA 1
ATOM 1493 C C . TRP A 1 195 ? -1.864 17.601 -5.175 1.00 34.34 195 TRP A C 1
ATOM 1495 O O . TRP A 1 195 ? -0.936 17.392 -5.951 1.00 34.34 195 TRP A O 1
ATOM 1505 N N . PHE A 1 196 ? -2.968 18.242 -5.564 1.00 32.62 196 PHE A N 1
ATOM 1506 C CA . PHE A 1 196 ? -3.161 18.813 -6.893 1.00 32.62 196 PHE A CA 1
ATOM 1507 C C . PHE A 1 196 ? -3.369 20.329 -6.786 1.00 32.62 196 PHE A C 1
ATOM 1509 O O . PHE A 1 196 ? -4.442 20.794 -6.390 1.00 32.62 196 PHE A O 1
ATOM 1516 N N . LYS A 1 197 ? -2.328 21.090 -7.141 1.00 33.03 197 LYS A N 1
ATOM 1517 C CA . LYS A 1 197 ? -2.458 22.461 -7.651 1.00 33.03 197 LYS A CA 1
ATOM 1518 C C . LYS A 1 197 ? -2.423 22.438 -9.169 1.00 33.03 197 LYS A C 1
ATOM 1520 O O . LYS A 1 197 ? -1.603 21.666 -9.711 1.00 33.03 197 LYS A O 1
#

Secondary structure (DSSP, 8-state):
--GGG--GGGG-SEEEEEEE-TTS-EEEEEEES--BTB----EEEE-SS-EEEEPPP-S---EEEETTEEEESSPSP-SHHHHHHHHHHHHHHHHHHHHHHT---SS-HHHHHHHHHHHHHHHHHHHHTS---THHHHTTEEEEETTEEEE--SSS-PPTT-S-SS-GGGG-PPPHHHHTTT-----GGGTTTT---

Sequence (197 aa):
KSIAGFEGSEKYDTASCLVRYPDGLTAMIDVSRQSSFGYDQRAEVLGTEGMIQTDNVYPNTARIFKPSYTGNADMPFDFFLSRYNEAYVTETIAFCESLVNDTPVPCTGEDGLVALIMAIAADKSAAENRWVSFREIVETVYCKSPTECELVATSDIFPEGFKPQSDPKSLLLPDVDEQKAGARMPDIKTLVGGWFK

InterPro domains:
  IPR004104 Gfo/Idh/MocA-like oxidoreductase, C-terminal [PF02894] (10-133)

Organism: NCBI:txid265537

Radius of gyration: 21.1 Å; chains: 1; bounding box: 46×48×69 Å